Protein AF-A0A388M0C2-F1 (afdb_monomer)

Sequence (207 aa):
MTQNRVRPRLTLLETPGAVRRVDERLKGIVERHQREVDLLKEMRLKEVNARKESELEVERLKEEMARLEMENRANTRSNLKAKLDEAAGPSSRKEKSRGDEVRSNMKGKCKVVASPVAINDKDAFLRAARRELRGLKKEKVVNICKKEGIEYTTLDPTKEVIAQKRTGKAFEGDDDEPGKGDGTSMLVVTDDGEGSSEGDGRDSTAS

Structure (mmCIF, N/CA/C/O backbone):
data_AF-A0A388M0C2-F1
#
_entry.id   AF-A0A388M0C2-F1
#
loop_
_atom_site.group_PDB
_atom_site.id
_atom_site.type_symbol
_atom_site.label_atom_id
_atom_site.label_alt_id
_atom_site.label_comp_id
_atom_site.label_asym_id
_atom_site.label_entity_id
_atom_site.label_seq_id
_atom_site.pdbx_PDB_ins_code
_atom_site.Cartn_x
_atom_site.Cartn_y
_atom_site.Cartn_z
_atom_site.occupancy
_atom_site.B_iso_or_equiv
_atom_site.auth_seq_id
_atom_site.auth_comp_id
_atom_site.auth_asym_id
_atom_site.auth_atom_id
_atom_site.pdbx_PDB_model_num
ATOM 1 N N . MET A 1 1 ? 51.387 -31.770 -76.048 1.00 44.72 1 MET A N 1
ATOM 2 C CA . MET A 1 1 ? 51.611 -30.844 -74.915 1.00 44.72 1 MET A CA 1
ATOM 3 C C . MET A 1 1 ? 50.259 -30.322 -74.450 1.00 44.72 1 MET A C 1
ATOM 5 O O . MET A 1 1 ? 49.596 -29.640 -75.216 1.00 44.72 1 MET A O 1
ATOM 9 N N . THR A 1 2 ? 49.804 -30.702 -73.257 1.00 57.47 2 THR A N 1
ATOM 10 C CA . THR A 1 2 ? 48.495 -30.314 -72.702 1.00 57.47 2 THR A CA 1
ATOM 11 C C . THR A 1 2 ? 48.665 -29.127 -71.753 1.00 57.47 2 THR A C 1
ATOM 13 O O . THR A 1 2 ? 49.352 -29.249 -70.742 1.00 57.47 2 THR A O 1
ATOM 16 N N . GLN A 1 3 ? 48.074 -27.969 -72.071 1.00 58.59 3 GLN A N 1
ATOM 17 C CA . GLN A 1 3 ? 48.081 -26.807 -71.173 1.00 58.59 3 GLN A CA 1
ATOM 18 C C . GLN A 1 3 ? 46.988 -26.937 -70.105 1.00 58.59 3 GLN A C 1
ATOM 20 O O . GLN A 1 3 ? 45.798 -26.879 -70.413 1.00 58.59 3 GLN A O 1
ATOM 25 N N . ASN A 1 4 ? 47.394 -27.042 -68.839 1.00 54.16 4 ASN A N 1
ATOM 26 C CA . ASN A 1 4 ? 46.498 -26.911 -67.693 1.00 54.16 4 ASN A CA 1
ATOM 27 C C . ASN A 1 4 ? 46.259 -25.425 -67.388 1.00 54.16 4 ASN A C 1
ATOM 29 O O . ASN A 1 4 ? 47.151 -24.727 -66.911 1.00 54.16 4 ASN A O 1
ATOM 33 N N . ARG A 1 5 ? 45.039 -24.937 -67.634 1.00 61.31 5 ARG A N 1
ATOM 34 C CA . ARG A 1 5 ? 44.586 -23.617 -67.168 1.00 61.31 5 ARG A CA 1
ATOM 35 C C . ARG A 1 5 ? 44.177 -23.707 -65.698 1.00 61.31 5 ARG A C 1
ATOM 37 O O . ARG A 1 5 ? 43.090 -24.179 -65.376 1.00 61.31 5 ARG A O 1
ATOM 44 N N . VAL A 1 6 ? 45.040 -23.225 -64.808 1.00 65.00 6 VAL A N 1
ATOM 45 C CA . VAL A 1 6 ? 44.724 -23.059 -63.384 1.00 65.00 6 VAL A CA 1
ATOM 46 C C . VAL A 1 6 ? 43.878 -21.793 -63.224 1.00 65.00 6 VAL A C 1
ATOM 48 O O . VAL A 1 6 ? 44.344 -20.691 -63.504 1.00 65.00 6 VAL A O 1
ATOM 51 N N . ARG A 1 7 ? 42.614 -21.939 -62.802 1.00 67.81 7 ARG A N 1
ATOM 52 C CA . ARG A 1 7 ? 41.784 -20.794 -62.398 1.00 67.81 7 ARG A CA 1
ATOM 53 C C . ARG A 1 7 ? 42.299 -20.259 -61.055 1.00 67.81 7 ARG A C 1
ATOM 55 O O . ARG A 1 7 ? 42.385 -21.049 -60.112 1.00 67.81 7 ARG A O 1
ATOM 62 N N . PRO A 1 8 ? 42.600 -18.956 -60.923 1.00 66.06 8 PRO A N 1
ATOM 63 C CA . PRO A 1 8 ? 42.940 -18.385 -59.630 1.00 66.06 8 PRO A CA 1
ATOM 64 C C . PRO A 1 8 ? 41.701 -18.425 -58.728 1.00 66.06 8 PRO A C 1
ATOM 66 O O . PRO A 1 8 ? 40.638 -17.910 -59.080 1.00 66.06 8 PRO A O 1
ATOM 69 N N . ARG A 1 9 ? 41.825 -19.072 -57.566 1.00 61.66 9 ARG A N 1
ATOM 70 C CA . ARG A 1 9 ? 40.832 -18.975 -56.492 1.00 61.66 9 ARG A CA 1
ATOM 71 C C . ARG A 1 9 ? 40.957 -17.579 -55.885 1.00 61.66 9 ARG A C 1
ATOM 73 O O . ARG A 1 9 ? 41.881 -17.327 -55.122 1.00 61.66 9 ARG A O 1
ATOM 80 N N . LEU A 1 10 ? 40.051 -16.676 -56.252 1.00 58.03 10 LEU A N 1
ATOM 81 C CA . LEU A 1 10 ? 39.898 -15.394 -55.572 1.00 58.03 10 LEU A CA 1
ATOM 82 C C . LEU A 1 10 ? 39.299 -15.662 -54.187 1.00 58.03 10 LEU A C 1
ATOM 84 O O . LEU A 1 10 ? 38.108 -15.937 -54.062 1.00 58.03 10 LEU A O 1
ATOM 88 N N . THR A 1 11 ? 40.129 -15.623 -53.149 1.00 62.19 11 THR A N 1
ATOM 89 C CA . THR A 1 11 ? 39.650 -15.454 -51.776 1.00 62.19 11 THR A CA 1
ATOM 90 C C . THR A 1 11 ? 39.060 -14.055 -51.666 1.00 62.19 11 THR A C 1
ATOM 92 O O . THR A 1 11 ? 39.746 -13.069 -51.942 1.00 62.19 11 THR A O 1
ATOM 95 N N . LEU A 1 12 ? 37.778 -13.975 -51.316 1.00 60.31 12 LEU A N 1
ATOM 96 C CA . LEU A 1 12 ? 37.065 -12.723 -51.105 1.00 60.31 12 LEU A CA 1
ATOM 97 C C . LEU A 1 12 ? 37.738 -12.001 -49.926 1.00 60.31 12 LEU A C 1
ATOM 99 O O . LEU A 1 12 ? 37.597 -12.419 -48.782 1.00 60.31 12 LEU A O 1
ATOM 103 N N . LEU A 1 13 ? 38.536 -10.971 -50.212 1.00 60.50 13 LEU A N 1
ATOM 104 C CA . LEU A 1 13 ? 39.026 -10.045 -49.195 1.00 60.50 13 LEU A CA 1
ATOM 105 C C . LEU A 1 13 ? 37.796 -9.375 -48.583 1.00 60.50 13 LEU A C 1
ATOM 107 O O . LEU A 1 13 ? 37.053 -8.690 -49.288 1.00 60.50 13 LEU A O 1
ATOM 111 N N . GLU A 1 14 ? 37.554 -9.622 -47.296 1.00 61.91 14 GLU A N 1
ATOM 112 C CA . GLU A 1 14 ? 36.467 -8.992 -46.555 1.00 61.91 14 GLU A CA 1
ATOM 113 C C . GLU A 1 14 ? 36.579 -7.474 -46.703 1.00 61.91 14 GLU A C 1
ATOM 115 O O . GLU A 1 14 ? 37.524 -6.835 -46.241 1.00 61.91 14 GLU A O 1
ATOM 120 N N . THR A 1 15 ? 35.620 -6.881 -47.411 1.00 61.19 15 THR A N 1
ATOM 121 C CA . THR A 1 15 ? 35.577 -5.434 -47.601 1.00 61.19 15 THR A CA 1
ATOM 122 C C . THR A 1 15 ? 35.395 -4.754 -46.238 1.00 61.19 15 THR A C 1
ATOM 124 O O . THR A 1 15 ? 34.389 -5.032 -45.576 1.00 61.19 15 THR A O 1
ATOM 127 N N . PRO A 1 16 ? 36.274 -3.814 -45.834 1.00 65.81 16 PRO A N 1
ATOM 128 C CA . PRO A 1 16 ? 36.241 -3.168 -44.513 1.00 65.81 16 PRO A CA 1
ATOM 129 C C . PRO A 1 16 ? 34.891 -2.533 -44.139 1.00 65.81 16 PRO A C 1
ATOM 131 O O . PRO A 1 16 ? 34.555 -2.401 -42.964 1.00 65.81 16 PRO A O 1
ATOM 134 N N . GLY A 1 17 ? 34.085 -2.152 -45.136 1.00 66.50 17 GLY A N 1
ATOM 135 C CA . GLY A 1 17 ? 32.752 -1.587 -44.925 1.00 66.50 17 GLY A CA 1
ATOM 136 C C . GLY A 1 17 ? 31.703 -2.582 -44.413 1.00 66.50 17 GLY A C 1
ATOM 137 O O . GLY A 1 17 ? 30.738 -2.156 -43.788 1.00 66.50 17 GLY A O 1
ATOM 138 N N . ALA A 1 18 ? 31.856 -3.889 -44.654 1.00 68.44 18 ALA A N 1
ATOM 139 C CA . ALA A 1 18 ? 30.922 -4.896 -44.145 1.00 68.44 18 ALA A CA 1
ATOM 140 C C . ALA A 1 18 ? 31.136 -5.156 -42.646 1.00 68.44 18 ALA A C 1
ATOM 142 O O . ALA A 1 18 ? 30.167 -5.165 -41.892 1.00 68.44 18 ALA A O 1
ATOM 143 N N . VAL A 1 19 ? 32.399 -5.268 -42.222 1.00 71.12 19 VAL A N 1
ATOM 144 C CA . VAL A 1 19 ? 32.790 -5.466 -40.817 1.00 71.12 19 VAL A CA 1
ATOM 145 C C . VAL A 1 19 ? 32.334 -4.282 -39.958 1.00 71.12 19 VAL A C 1
ATOM 147 O O . VAL A 1 19 ? 31.612 -4.476 -38.985 1.00 71.12 19 VAL A O 1
ATOM 150 N N . ARG A 1 20 ? 32.593 -3.041 -40.402 1.00 73.62 20 ARG A N 1
ATOM 151 C CA . ARG A 1 20 ? 32.163 -1.825 -39.683 1.00 73.62 20 ARG A CA 1
ATOM 152 C C . ARG A 1 20 ? 30.652 -1.739 -39.438 1.00 73.62 20 ARG A C 1
ATOM 154 O O . ARG A 1 20 ? 30.230 -1.352 -38.355 1.00 73.62 20 ARG A O 1
ATOM 161 N N . ARG A 1 21 ? 29.825 -2.123 -40.418 1.00 76.12 21 ARG A N 1
ATOM 162 C CA . ARG A 1 21 ? 28.356 -2.113 -40.264 1.00 76.12 21 ARG A CA 1
ATOM 163 C C . ARG A 1 21 ? 27.859 -3.173 -39.281 1.00 76.12 21 ARG A C 1
ATOM 165 O O . ARG A 1 21 ? 26.874 -2.949 -38.579 1.00 76.12 21 ARG A O 1
ATOM 172 N N . VAL A 1 22 ? 28.508 -4.337 -39.249 1.00 79.94 22 VAL A N 1
ATOM 173 C CA . VAL A 1 22 ? 28.190 -5.394 -38.279 1.00 79.94 22 VAL A CA 1
ATOM 174 C C . VAL A 1 22 ? 28.571 -4.943 -36.868 1.00 79.94 22 VAL A C 1
ATOM 176 O O . VAL A 1 22 ? 27.762 -5.113 -35.956 1.00 79.94 22 VAL A O 1
ATOM 179 N N . ASP A 1 23 ? 29.719 -4.282 -36.710 1.00 85.81 23 ASP A N 1
ATOM 180 C CA . ASP A 1 23 ? 30.173 -3.731 -35.428 1.00 85.81 23 ASP A CA 1
ATOM 181 C C . ASP A 1 23 ? 29.211 -2.669 -34.874 1.00 85.81 23 ASP A C 1
ATOM 183 O O . ASP A 1 23 ? 28.838 -2.713 -33.701 1.00 85.81 23 ASP A O 1
ATOM 187 N N . GLU A 1 24 ? 28.735 -1.745 -35.715 1.00 91.00 24 GLU A N 1
ATOM 188 C CA . GLU A 1 24 ? 27.756 -0.721 -35.318 1.00 91.00 24 GLU A CA 1
ATOM 189 C C . GLU A 1 24 ? 26.417 -1.334 -34.887 1.00 91.00 24 GLU A C 1
ATOM 191 O O . GLU A 1 24 ? 25.834 -0.941 -33.870 1.00 91.00 24 GLU A O 1
ATOM 196 N N . ARG A 1 25 ? 25.935 -2.343 -35.623 1.00 91.81 25 ARG A N 1
ATOM 197 C CA . ARG A 1 25 ? 24.700 -3.056 -35.277 1.00 91.81 25 ARG A CA 1
ATOM 198 C C . ARG A 1 25 ? 24.846 -3.821 -33.963 1.00 91.81 25 ARG A C 1
ATOM 200 O O . ARG A 1 25 ? 23.926 -3.791 -33.144 1.00 91.81 25 ARG A O 1
ATOM 207 N N . LEU A 1 26 ? 25.977 -4.495 -33.760 1.00 93.88 26 LEU A N 1
ATOM 208 C CA . LEU A 1 26 ? 26.260 -5.239 -32.536 1.00 93.88 26 LEU A CA 1
ATOM 209 C C . LEU A 1 26 ? 26.352 -4.295 -31.334 1.00 93.88 26 LEU A C 1
ATOM 211 O O . LEU A 1 26 ? 25.723 -4.555 -30.309 1.00 93.88 26 LEU A O 1
ATOM 215 N N . LYS A 1 27 ? 27.034 -3.156 -31.490 1.00 95.12 27 LYS A N 1
ATOM 216 C CA . LYS A 1 27 ? 27.097 -2.101 -30.474 1.00 95.12 27 LYS A CA 1
ATOM 217 C C . LYS A 1 27 ? 25.699 -1.623 -30.070 1.00 95.12 27 LYS A C 1
ATOM 219 O O . LYS A 1 27 ? 25.387 -1.597 -28.883 1.00 95.12 27 LYS A O 1
ATOM 224 N N . GLY A 1 28 ? 24.823 -1.339 -31.034 1.00 95.31 28 GLY A N 1
ATOM 225 C CA . GLY A 1 28 ? 23.444 -0.929 -30.744 1.00 95.31 28 GLY A CA 1
ATOM 226 C C . GLY A 1 28 ? 22.624 -1.991 -29.997 1.00 95.31 28 GLY A C 1
ATOM 227 O O . GLY A 1 28 ? 21.787 -1.651 -29.161 1.00 95.31 28 GLY A O 1
ATOM 228 N N . ILE A 1 29 ? 22.863 -3.280 -30.262 1.00 96.06 29 ILE A N 1
ATOM 229 C CA . ILE A 1 29 ? 22.217 -4.384 -29.533 1.00 96.06 29 ILE A CA 1
ATOM 230 C C . ILE A 1 29 ? 22.718 -4.439 -28.087 1.00 96.06 29 ILE A C 1
ATOM 232 O O . ILE A 1 29 ? 21.896 -4.480 -27.173 1.00 96.06 29 ILE A O 1
ATOM 236 N N . VAL A 1 30 ? 24.036 -4.386 -27.881 1.00 97.06 30 VAL A N 1
ATOM 237 C CA . VAL A 1 30 ? 24.646 -4.412 -26.543 1.00 97.06 30 VAL A CA 1
ATOM 238 C C . VAL A 1 30 ? 24.157 -3.237 -25.705 1.00 97.06 30 VAL A C 1
ATOM 240 O O . VAL A 1 30 ? 23.751 -3.430 -24.565 1.00 97.06 30 VAL A O 1
ATOM 243 N N . GLU A 1 31 ? 24.109 -2.031 -26.270 1.00 97.25 31 GLU A N 1
ATOM 244 C CA . GLU A 1 31 ? 23.635 -0.856 -25.539 1.00 97.25 31 GLU A CA 1
ATOM 245 C C . GLU A 1 31 ? 22.151 -0.946 -25.156 1.00 97.25 31 GLU A C 1
ATOM 247 O O . GLU A 1 31 ? 21.765 -0.495 -24.078 1.00 97.25 31 GLU A O 1
ATOM 252 N N . ARG A 1 32 ? 21.285 -1.487 -26.024 1.00 97.50 32 ARG A N 1
ATOM 253 C CA . ARG A 1 32 ? 19.869 -1.696 -25.671 1.00 97.50 32 ARG A CA 1
ATOM 254 C C . ARG A 1 32 ? 19.724 -2.732 -24.568 1.00 97.50 32 ARG A C 1
ATOM 256 O O . ARG A 1 32 ? 18.997 -2.484 -23.613 1.00 97.50 32 ARG A O 1
ATOM 263 N N . HIS A 1 33 ? 20.452 -3.838 -24.679 1.00 98.38 33 HIS A N 1
ATOM 264 C CA . HIS A 1 33 ? 20.422 -4.882 -23.667 1.00 98.38 33 HIS A CA 1
ATOM 265 C C . HIS A 1 33 ? 20.956 -4.382 -22.322 1.00 98.38 33 HIS A C 1
ATOM 267 O O . HIS A 1 33 ? 20.363 -4.655 -21.287 1.00 98.38 33 HIS A O 1
ATOM 273 N N . GLN A 1 34 ? 22.020 -3.578 -22.332 1.00 98.31 34 GLN A N 1
ATOM 274 C CA . GLN A 1 34 ? 22.556 -2.967 -21.120 1.00 98.31 34 GLN A CA 1
ATOM 275 C C . GLN A 1 34 ? 21.508 -2.084 -20.428 1.00 98.31 34 GLN A C 1
ATOM 277 O O . GLN A 1 34 ? 21.287 -2.234 -19.231 1.00 98.31 34 GLN A O 1
ATOM 282 N N . ARG A 1 35 ? 20.799 -1.232 -21.185 1.00 98.25 35 ARG A N 1
ATOM 283 C CA . ARG A 1 35 ? 19.711 -0.400 -20.638 1.00 98.25 35 ARG A CA 1
ATOM 284 C C . ARG A 1 35 ? 18.576 -1.237 -20.049 1.00 98.25 35 ARG A C 1
ATOM 286 O O . ARG A 1 35 ? 18.065 -0.902 -18.987 1.00 98.25 35 ARG A O 1
ATOM 293 N N . GLU A 1 36 ? 18.190 -2.319 -20.718 1.00 97.81 36 GLU A N 1
ATOM 294 C CA . GLU A 1 36 ? 17.159 -3.236 -20.221 1.00 97.81 36 GLU A CA 1
ATOM 295 C C . GLU A 1 36 ? 17.598 -3.931 -18.925 1.00 97.81 36 GLU A C 1
ATOM 297 O O . GLU A 1 36 ? 16.847 -3.971 -17.953 1.00 97.81 36 GLU A O 1
ATOM 302 N N . VAL A 1 37 ? 18.838 -4.420 -18.875 1.00 98.44 37 VAL A N 1
ATOM 303 C CA . VAL A 1 37 ? 19.413 -5.043 -17.677 1.00 98.44 37 VAL A CA 1
ATOM 304 C C . VAL A 1 37 ? 19.472 -4.057 -16.513 1.00 98.44 37 VAL A C 1
ATOM 306 O O . VAL A 1 37 ? 19.164 -4.433 -15.381 1.00 98.44 37 VAL A O 1
ATOM 309 N N . ASP A 1 38 ? 19.855 -2.810 -16.765 1.00 98.38 38 ASP A N 1
ATOM 310 C CA . ASP A 1 38 ? 19.936 -1.793 -15.719 1.00 98.38 38 ASP A CA 1
ATOM 311 C C . ASP A 1 38 ? 18.542 -1.414 -15.204 1.00 98.38 38 ASP A C 1
ATOM 313 O O . ASP A 1 38 ? 18.340 -1.388 -13.990 1.00 98.38 38 ASP A O 1
ATOM 317 N N . LEU A 1 39 ? 17.547 -1.291 -16.088 1.00 98.31 39 LEU A N 1
ATOM 318 C CA . LEU A 1 39 ? 16.150 -1.111 -15.685 1.00 98.31 39 LEU A CA 1
ATOM 319 C C . LEU A 1 39 ? 15.651 -2.275 -14.812 1.00 98.31 39 LEU A C 1
ATOM 321 O O . LEU A 1 39 ? 15.034 -2.053 -13.771 1.00 98.31 39 LEU A O 1
ATOM 325 N N . LEU A 1 40 ? 15.946 -3.523 -15.190 1.00 98.44 40 LEU A N 1
ATOM 326 C CA . LEU A 1 40 ? 15.556 -4.698 -14.403 1.00 98.44 40 LEU A CA 1
ATOM 327 C C . LEU A 1 40 ? 16.212 -4.707 -13.015 1.00 98.44 40 LEU A C 1
ATOM 329 O O . LEU A 1 40 ? 15.568 -5.067 -12.026 1.00 98.44 40 LEU A O 1
ATOM 333 N N . LYS A 1 41 ? 17.480 -4.292 -12.916 1.00 98.50 41 LYS A N 1
ATOM 334 C CA . LYS A 1 41 ? 18.171 -4.146 -11.627 1.00 98.50 41 LYS A CA 1
ATOM 335 C C . LYS A 1 41 ? 17.532 -3.060 -10.769 1.00 98.50 41 LYS A C 1
ATOM 337 O O . LYS A 1 41 ? 17.311 -3.301 -9.584 1.00 98.50 41 LYS A O 1
ATOM 342 N N . GLU A 1 42 ? 17.220 -1.903 -11.348 1.00 98.06 42 GLU A N 1
ATOM 343 C CA . GLU A 1 42 ? 16.555 -0.802 -10.646 1.00 98.06 42 GLU A CA 1
ATOM 344 C C . GLU A 1 42 ? 15.178 -1.219 -10.123 1.00 98.06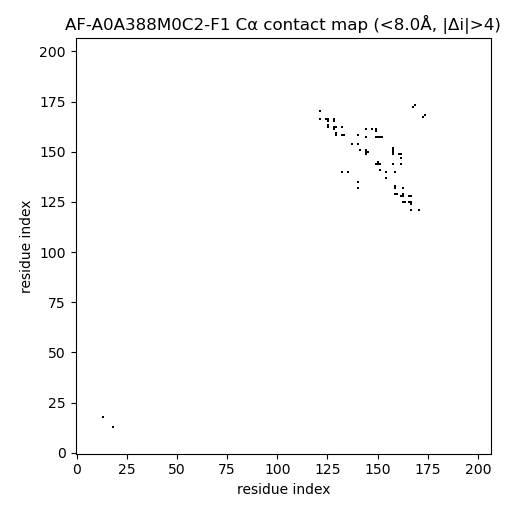 42 GLU A C 1
ATOM 346 O O . GLU A 1 42 ? 14.873 -1.007 -8.948 1.00 98.06 42 GLU A O 1
ATOM 351 N N . MET A 1 43 ? 14.370 -1.881 -10.956 1.00 98.12 43 MET A N 1
ATOM 352 C CA . MET A 1 43 ? 13.059 -2.394 -10.555 1.00 98.12 43 MET A CA 1
ATOM 353 C C . MET A 1 43 ? 13.171 -3.387 -9.398 1.00 98.12 43 MET A C 1
ATOM 355 O O . MET A 1 43 ? 12.461 -3.255 -8.400 1.00 98.12 43 MET A O 1
ATOM 359 N N . ARG A 1 44 ? 14.101 -4.343 -9.491 1.00 98.12 44 ARG A N 1
ATOM 360 C CA . ARG A 1 44 ? 14.326 -5.333 -8.434 1.00 98.12 44 ARG A CA 1
ATOM 361 C C . ARG A 1 44 ? 14.813 -4.687 -7.139 1.00 98.12 44 ARG A C 1
ATOM 363 O O . ARG A 1 44 ? 14.364 -5.068 -6.061 1.00 98.12 44 ARG A O 1
ATOM 370 N N . LEU A 1 45 ? 15.715 -3.710 -7.228 1.00 98.19 45 LEU A N 1
ATOM 371 C CA . LEU A 1 45 ? 16.200 -2.971 -6.064 1.00 98.19 45 LEU A CA 1
ATOM 372 C C . LEU A 1 45 ? 15.058 -2.207 -5.385 1.00 98.19 45 LEU A C 1
ATOM 374 O O . LEU A 1 45 ? 14.920 -2.266 -4.164 1.00 98.19 45 LEU A O 1
ATOM 378 N N . LYS A 1 46 ? 14.207 -1.543 -6.172 1.00 98.06 46 LYS A N 1
ATOM 379 C CA . LYS A 1 46 ? 13.036 -0.820 -5.668 1.00 98.06 46 LYS A CA 1
ATOM 380 C C . LYS A 1 46 ? 12.048 -1.752 -4.967 1.00 98.06 46 LYS A C 1
ATOM 382 O O . LYS A 1 46 ? 11.573 -1.420 -3.887 1.00 98.06 46 LYS A O 1
ATOM 387 N N . GLU A 1 47 ? 11.767 -2.918 -5.545 1.00 97.69 47 GLU A N 1
ATOM 388 C CA . GLU A 1 47 ? 10.883 -3.922 -4.942 1.00 97.69 47 GLU A CA 1
ATOM 389 C C . GLU A 1 47 ? 11.424 -4.424 -3.595 1.00 97.69 47 GLU A C 1
ATOM 391 O O . GLU A 1 47 ? 10.690 -4.468 -2.608 1.00 97.69 47 GLU A O 1
ATOM 396 N N . VAL A 1 48 ? 12.714 -4.769 -3.534 1.00 97.69 48 VAL A N 1
ATOM 397 C CA . VAL A 1 48 ? 13.353 -5.244 -2.297 1.00 97.69 48 VAL A CA 1
ATOM 398 C C . VAL A 1 48 ? 13.350 -4.158 -1.222 1.00 97.69 48 VAL A C 1
ATOM 400 O O . VAL A 1 48 ? 13.042 -4.451 -0.068 1.00 97.69 48 VAL A O 1
ATOM 403 N N . ASN A 1 49 ? 13.638 -2.907 -1.588 1.00 97.75 49 ASN A N 1
ATOM 404 C CA . ASN A 1 49 ? 13.596 -1.791 -0.646 1.00 97.75 49 ASN A CA 1
ATOM 405 C C . ASN A 1 49 ? 12.180 -1.545 -0.120 1.00 97.75 49 ASN A C 1
ATOM 407 O O . ASN A 1 49 ? 12.007 -1.448 1.090 1.00 97.75 49 ASN A O 1
ATOM 411 N N . ALA A 1 50 ? 11.166 -1.544 -0.990 1.00 97.62 50 ALA A N 1
ATOM 412 C CA . ALA A 1 50 ? 9.775 -1.379 -0.573 1.00 97.62 50 ALA A CA 1
ATOM 413 C C . ALA A 1 50 ? 9.330 -2.488 0.398 1.00 97.62 50 ALA A C 1
ATOM 415 O O . ALA A 1 50 ? 8.675 -2.209 1.402 1.00 97.62 50 ALA A O 1
ATOM 416 N N . ARG A 1 51 ? 9.731 -3.744 0.145 1.00 97.38 51 ARG A N 1
ATOM 417 C CA . ARG A 1 51 ? 9.482 -4.850 1.084 1.00 97.38 51 ARG A CA 1
ATOM 418 C C . ARG A 1 51 ? 10.166 -4.612 2.421 1.00 97.38 51 ARG A C 1
ATOM 420 O O . ARG A 1 51 ? 9.498 -4.670 3.448 1.00 97.38 51 ARG A O 1
ATOM 427 N N . LYS A 1 52 ? 11.456 -4.277 2.413 1.00 97.81 52 LYS A N 1
ATOM 428 C CA . LYS A 1 52 ? 12.218 -4.006 3.636 1.00 97.81 52 LYS A CA 1
ATOM 429 C C . LYS A 1 52 ? 11.603 -2.870 4.458 1.00 97.81 52 LYS A C 1
ATOM 431 O O . LYS A 1 52 ? 11.469 -3.006 5.666 1.00 97.81 52 LYS A O 1
ATOM 436 N N . GLU A 1 53 ? 11.216 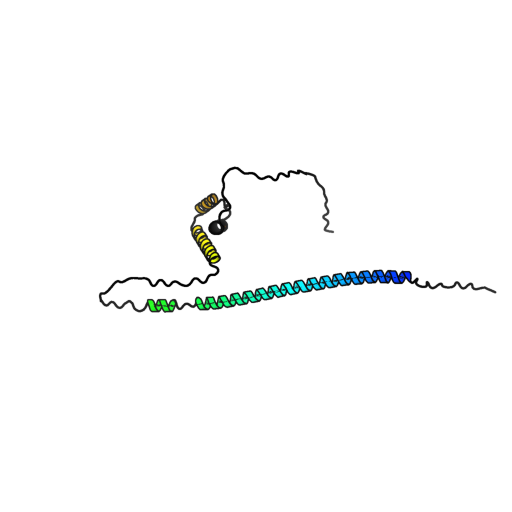-1.770 3.821 1.00 97.06 53 GLU A N 1
ATOM 437 C CA . GLU A 1 53 ? 10.547 -0.645 4.487 1.00 97.06 53 GLU A CA 1
ATOM 438 C C . GLU A 1 53 ? 9.211 -1.076 5.101 1.00 97.06 53 GLU A C 1
ATOM 440 O O . GLU A 1 53 ? 8.932 -0.755 6.255 1.00 97.06 53 GLU A O 1
ATOM 445 N N . SER A 1 54 ? 8.416 -1.866 4.372 1.00 95.56 54 SER A N 1
ATOM 446 C CA . SER A 1 54 ? 7.149 -2.387 4.893 1.00 95.56 54 SER A CA 1
ATOM 447 C C . SER A 1 54 ? 7.341 -3.342 6.076 1.00 95.56 54 SER A C 1
ATOM 449 O O . SER A 1 54 ? 6.594 -3.273 7.049 1.00 95.56 54 SER A O 1
ATOM 451 N N . GLU A 1 55 ? 8.360 -4.203 6.030 1.00 96.75 55 GLU A N 1
ATOM 452 C CA . GLU A 1 55 ? 8.686 -5.131 7.114 1.00 96.75 55 GLU A CA 1
ATOM 453 C C . GLU A 1 55 ? 9.157 -4.383 8.363 1.00 96.75 55 GLU A C 1
ATOM 455 O O . GLU A 1 55 ? 8.705 -4.698 9.464 1.00 96.75 55 GLU A O 1
ATOM 460 N N . LEU A 1 56 ? 9.989 -3.351 8.192 1.00 97.88 56 LEU A N 1
ATOM 461 C CA . LEU A 1 56 ? 10.441 -2.492 9.286 1.00 97.88 56 LEU A CA 1
ATOM 462 C C . LEU A 1 56 ? 9.280 -1.741 9.944 1.00 97.88 56 LEU A C 1
ATOM 464 O O . LEU A 1 56 ? 9.214 -1.685 11.170 1.00 97.88 56 LEU A O 1
ATOM 468 N N . GLU A 1 57 ? 8.339 -1.196 9.169 1.00 96.88 57 GLU A N 1
ATOM 469 C CA . GLU A 1 57 ? 7.174 -0.516 9.749 1.00 96.88 57 GLU A CA 1
ATOM 470 C C . GLU A 1 57 ? 6.258 -1.502 10.487 1.00 96.88 57 GLU A C 1
ATOM 472 O O . GLU A 1 57 ? 5.760 -1.202 11.572 1.00 96.88 57 GLU A O 1
ATOM 477 N N . VAL A 1 58 ? 6.079 -2.715 9.955 1.00 97.44 58 VAL A N 1
ATOM 478 C CA . VAL A 1 58 ? 5.340 -3.779 10.651 1.00 97.44 58 VAL A CA 1
ATOM 479 C C . VAL A 1 58 ? 6.018 -4.151 11.969 1.00 97.44 58 VAL A C 1
ATOM 481 O O . VAL A 1 58 ? 5.329 -4.354 12.970 1.00 97.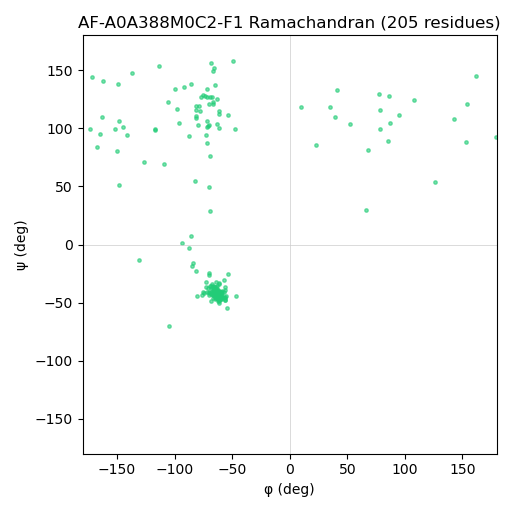44 58 VAL A O 1
ATOM 484 N N . GLU A 1 59 ? 7.345 -4.256 11.995 1.00 97.12 59 GLU A N 1
ATOM 485 C CA . GLU A 1 59 ? 8.103 -4.534 13.216 1.00 97.12 59 GLU A CA 1
ATOM 486 C C . GLU A 1 59 ? 7.965 -3.398 14.239 1.00 97.12 59 GLU A C 1
ATOM 488 O O . GLU A 1 59 ? 7.616 -3.659 15.393 1.00 97.12 59 GLU A O 1
ATOM 493 N N . ARG A 1 60 ? 8.103 -2.141 13.801 1.00 98.06 60 ARG A N 1
ATOM 494 C CA . ARG A 1 60 ? 7.903 -0.944 14.633 1.00 98.06 60 ARG A CA 1
ATOM 495 C C . ARG A 1 60 ? 6.510 -0.916 15.264 1.00 98.06 60 ARG A C 1
ATOM 497 O O . ARG A 1 60 ? 6.372 -0.714 16.469 1.00 98.06 60 ARG A O 1
ATOM 504 N N . LEU A 1 61 ? 5.468 -1.163 14.470 1.00 97.62 61 LEU A N 1
ATOM 505 C CA . LEU A 1 61 ? 4.087 -1.194 14.954 1.00 97.62 61 LEU A CA 1
ATOM 506 C C . LEU A 1 61 ? 3.844 -2.353 15.924 1.00 97.62 61 LEU A C 1
ATOM 508 O O . LEU A 1 61 ? 3.140 -2.183 16.919 1.00 97.62 61 LEU A O 1
ATOM 512 N N . LYS A 1 62 ? 4.434 -3.528 15.676 1.00 97.69 62 LYS A N 1
ATOM 513 C CA . LYS A 1 62 ? 4.367 -4.657 16.617 1.00 97.69 62 LYS A CA 1
ATOM 514 C C . LYS A 1 62 ? 5.013 -4.308 17.954 1.00 97.69 62 LYS A C 1
ATOM 516 O O . LYS A 1 62 ? 4.44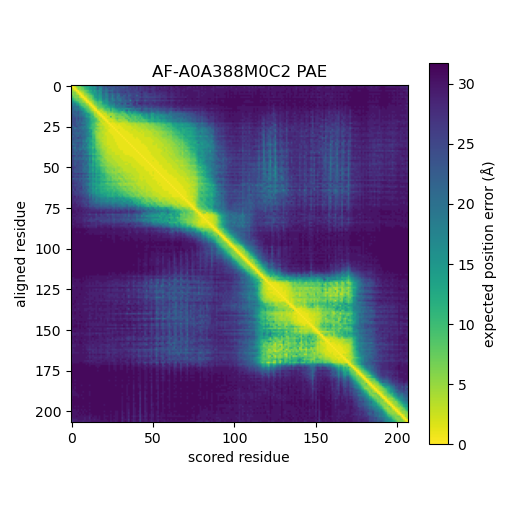9 -4.651 18.992 1.00 97.69 62 LYS A O 1
ATOM 521 N N . GLU A 1 63 ? 6.153 -3.624 17.943 1.00 97.12 63 GLU A N 1
ATOM 522 C CA . GLU A 1 63 ? 6.816 -3.168 19.165 1.00 97.12 63 GLU A CA 1
ATOM 523 C C . GLU A 1 63 ? 5.959 -2.144 19.924 1.00 97.12 63 GLU A C 1
ATOM 525 O O . GLU A 1 63 ? 5.748 -2.288 21.130 1.00 97.12 63 GLU A O 1
ATOM 530 N N . GLU A 1 64 ? 5.388 -1.154 19.230 1.00 96.69 64 GLU A N 1
ATOM 531 C CA . GLU A 1 64 ? 4.483 -0.175 19.844 1.00 96.69 64 GLU A CA 1
ATOM 532 C C . GLU A 1 64 ? 3.240 -0.838 20.449 1.00 96.69 64 GLU A C 1
ATOM 534 O O . GLU A 1 64 ? 2.858 -0.515 21.578 1.00 96.69 64 GLU A O 1
ATOM 539 N N . MET A 1 65 ? 2.644 -1.800 19.740 1.00 95.94 65 MET A N 1
ATOM 540 C CA . MET A 1 65 ? 1.512 -2.587 20.231 1.00 95.94 65 MET A CA 1
ATOM 541 C C . MET A 1 65 ? 1.892 -3.406 21.464 1.00 95.94 65 MET A C 1
ATOM 543 O O . MET A 1 65 ? 1.172 -3.373 22.460 1.00 95.94 65 MET A O 1
ATOM 547 N N . ALA A 1 66 ? 3.041 -4.086 21.449 1.00 95.81 66 ALA A N 1
ATOM 548 C CA . ALA A 1 66 ? 3.528 -4.836 22.603 1.00 95.81 66 ALA A CA 1
ATOM 549 C C . ALA A 1 66 ? 3.777 -3.919 23.813 1.00 95.81 66 ALA A C 1
ATOM 551 O O . ALA A 1 66 ? 3.401 -4.258 24.938 1.00 95.81 66 ALA A O 1
ATOM 552 N N . ARG A 1 67 ? 4.354 -2.731 23.594 1.00 95.44 67 ARG A N 1
ATOM 553 C CA . ARG A 1 67 ? 4.571 -1.725 24.641 1.00 95.44 67 ARG A CA 1
ATOM 554 C C . ARG A 1 67 ? 3.251 -1.255 25.252 1.00 95.44 67 ARG A C 1
ATOM 556 O O . ARG A 1 67 ? 3.116 -1.257 26.476 1.00 95.44 67 ARG A O 1
ATOM 563 N N . LEU A 1 68 ? 2.276 -0.894 24.417 1.00 93.38 68 LEU A N 1
ATOM 564 C CA . LEU A 1 68 ? 0.949 -0.465 24.866 1.00 93.38 68 LEU A CA 1
ATOM 565 C C . LEU A 1 68 ? 0.195 -1.589 25.578 1.00 93.38 68 LEU A C 1
ATOM 567 O O . LEU A 1 68 ? -0.457 -1.344 26.590 1.00 93.38 68 LEU A O 1
ATOM 571 N N . GLU A 1 69 ? 0.296 -2.830 25.103 1.00 92.19 69 GLU A N 1
ATOM 572 C CA . GLU A 1 69 ? -0.286 -3.981 25.790 1.00 92.19 69 GLU A CA 1
ATOM 573 C C . GLU A 1 69 ? 0.320 -4.185 27.180 1.00 92.19 69 GLU A C 1
ATOM 575 O O . GLU A 1 69 ? -0.419 -4.456 28.129 1.00 92.19 69 GLU A O 1
ATOM 580 N N . MET A 1 70 ? 1.641 -4.048 27.330 1.00 88.69 70 MET A N 1
ATOM 581 C CA . MET A 1 70 ? 2.299 -4.142 28.636 1.00 88.69 70 MET A CA 1
ATOM 582 C C . MET A 1 70 ? 1.853 -3.023 29.579 1.00 88.69 70 MET A C 1
ATOM 584 O O . MET A 1 70 ? 1.512 -3.303 30.730 1.00 88.69 70 MET A O 1
ATOM 588 N N . GLU A 1 71 ? 1.795 -1.781 29.096 1.00 89.00 71 GLU A N 1
ATOM 589 C CA . GLU A 1 71 ? 1.307 -0.638 29.873 1.00 89.00 71 GLU A CA 1
ATOM 590 C C . GLU A 1 71 ? -0.159 -0.828 30.282 1.00 89.00 71 GLU A C 1
ATOM 592 O O . GLU A 1 71 ? -0.522 -0.667 31.448 1.00 89.00 71 GLU A O 1
ATOM 597 N N . ASN A 1 72 ? -1.007 -1.269 29.355 1.00 84.00 72 ASN A N 1
ATOM 598 C CA . ASN A 1 72 ? -2.411 -1.531 29.634 1.00 84.00 72 ASN A CA 1
ATOM 599 C C . ASN A 1 72 ? -2.580 -2.695 30.622 1.00 84.00 72 ASN A C 1
ATOM 601 O O . ASN A 1 72 ? -3.393 -2.608 31.538 1.00 84.00 72 ASN A O 1
ATOM 605 N N . ARG A 1 73 ? -1.785 -3.769 30.521 1.00 81.56 73 ARG A N 1
ATOM 606 C CA . ARG A 1 73 ? -1.770 -4.863 31.513 1.00 81.56 73 ARG A CA 1
ATOM 607 C C . ARG A 1 73 ? -1.312 -4.385 32.892 1.00 81.56 73 ARG A C 1
ATOM 609 O O . ARG A 1 73 ? -1.845 -4.855 33.894 1.00 81.56 73 ARG A O 1
ATOM 616 N N . ALA A 1 74 ? -0.365 -3.452 32.966 1.00 77.81 74 ALA A N 1
ATOM 617 C CA . ALA A 1 74 ? 0.047 -2.849 34.231 1.00 77.81 74 ALA A CA 1
ATOM 618 C C . ALA A 1 74 ? -1.074 -1.985 34.837 1.00 77.81 74 ALA A C 1
ATOM 620 O O . ALA A 1 74 ? -1.374 -2.116 36.021 1.00 77.81 74 ALA A O 1
ATOM 621 N N . ASN A 1 75 ? -1.764 -1.192 34.014 1.00 72.62 75 ASN A N 1
ATOM 622 C CA . ASN A 1 75 ? -2.864 -0.326 34.447 1.00 72.62 75 ASN A CA 1
ATOM 623 C C . ASN A 1 75 ? -4.151 -1.108 34.789 1.00 72.62 75 ASN A C 1
ATOM 625 O O . ASN A 1 75 ? -4.909 -0.715 35.676 1.00 72.62 75 ASN A O 1
ATOM 629 N N . THR A 1 76 ? -4.405 -2.232 34.112 1.00 65.31 76 THR A N 1
ATOM 630 C CA . THR A 1 76 ? -5.589 -3.090 34.327 1.00 65.31 76 THR A CA 1
ATOM 631 C C . THR A 1 76 ? -5.418 -4.091 35.465 1.00 65.31 76 THR A C 1
ATOM 633 O O . THR A 1 76 ? -6.423 -4.566 35.999 1.00 65.31 76 THR A O 1
ATOM 636 N N . ARG A 1 77 ? -4.187 -4.345 35.935 1.00 68.38 77 ARG A N 1
ATOM 637 C CA . ARG A 1 77 ? -3.908 -4.983 37.237 1.00 68.38 77 ARG A CA 1
ATOM 638 C C . ARG A 1 77 ? -4.251 -4.034 38.394 1.00 68.38 77 ARG A C 1
ATOM 640 O O . ARG A 1 77 ? -3.457 -3.814 39.301 1.00 68.38 77 ARG A O 1
ATOM 647 N N . SER A 1 78 ? -5.448 -3.455 38.369 1.00 65.50 78 SER A N 1
ATOM 648 C CA . SER A 1 78 ? -5.930 -2.630 39.462 1.00 65.50 78 SER A CA 1
ATOM 649 C C . SER A 1 78 ? -6.251 -3.526 40.655 1.00 65.50 78 SER A C 1
ATOM 651 O O . SER A 1 78 ? -6.924 -4.554 40.550 1.00 65.50 78 SER A O 1
ATOM 653 N N . ASN A 1 79 ? -5.787 -3.106 41.821 1.00 72.19 79 ASN A N 1
ATOM 654 C CA . ASN A 1 79 ? -5.993 -3.708 43.136 1.00 72.19 79 ASN A CA 1
ATOM 655 C C . ASN A 1 79 ? -7.463 -3.562 43.593 1.00 72.19 79 ASN A C 1
ATOM 657 O O . ASN A 1 79 ? -7.749 -3.486 44.783 1.00 72.19 79 ASN A O 1
ATOM 661 N N . LEU A 1 80 ? -8.414 -3.507 42.654 1.00 77.44 80 LEU A N 1
ATOM 662 C CA . LEU A 1 80 ? -9.837 -3.306 42.895 1.00 77.44 80 LEU A CA 1
ATOM 663 C C . LEU A 1 80 ? -10.395 -4.360 43.848 1.00 77.44 80 LEU A C 1
ATOM 665 O O . LEU A 1 80 ? -11.153 -4.008 44.737 1.00 77.44 80 LEU A O 1
ATOM 669 N N . LYS A 1 81 ? -9.964 -5.624 43.731 1.00 75.19 81 LYS A N 1
ATOM 670 C CA . LYS A 1 81 ? -10.366 -6.678 44.673 1.00 75.19 81 LYS A CA 1
ATOM 671 C C . LYS A 1 81 ? -9.895 -6.385 46.102 1.00 75.19 81 LYS A C 1
ATOM 673 O O . LYS A 1 81 ? -10.703 -6.448 47.015 1.00 75.19 81 LYS A O 1
ATOM 678 N N . ALA A 1 82 ? -8.632 -5.996 46.283 1.00 79.44 82 ALA A N 1
ATOM 679 C CA . ALA A 1 82 ? -8.107 -5.620 47.597 1.00 79.44 82 ALA A CA 1
ATOM 680 C C . ALA A 1 82 ? -8.814 -4.373 48.157 1.00 79.44 82 ALA A C 1
ATOM 682 O O . ALA A 1 82 ? -9.166 -4.346 49.327 1.00 79.44 82 ALA A O 1
ATOM 683 N N . LYS A 1 83 ? -9.106 -3.377 47.308 1.00 79.88 83 LYS A N 1
ATOM 684 C CA . LYS A 1 83 ? -9.863 -2.177 47.699 1.00 79.88 83 LYS A CA 1
ATOM 685 C C . LYS A 1 83 ? -11.325 -2.475 48.047 1.00 79.88 83 LYS A C 1
ATOM 687 O O . LYS A 1 83 ? -11.876 -1.809 48.915 1.00 79.88 83 LYS A O 1
ATOM 692 N N . LEU A 1 84 ? -11.957 -3.440 47.377 1.00 81.56 84 LEU A N 1
ATOM 693 C CA . LEU A 1 84 ? -13.316 -3.882 47.696 1.00 81.56 84 LEU A CA 1
ATOM 694 C C . LEU A 1 84 ? -13.353 -4.684 49.000 1.00 81.56 84 LEU A C 1
ATOM 696 O O . LEU A 1 84 ? -14.247 -4.439 49.799 1.00 81.56 84 LEU A O 1
ATOM 700 N N . ASP A 1 85 ? -12.380 -5.565 49.247 1.00 77.31 85 ASP A N 1
ATOM 701 C CA . ASP A 1 85 ? -12.268 -6.293 50.521 1.00 77.31 85 ASP A CA 1
ATOM 702 C C . ASP A 1 85 ? -11.946 -5.351 51.694 1.00 77.31 85 ASP A C 1
ATOM 704 O O . ASP A 1 85 ? -12.486 -5.517 52.784 1.00 77.31 85 ASP A O 1
ATOM 708 N N . GLU A 1 86 ? -11.124 -4.319 51.479 1.00 79.69 86 GLU A N 1
ATOM 709 C CA . GLU A 1 86 ? -10.819 -3.307 52.498 1.00 79.69 86 GLU A CA 1
ATOM 710 C C . GLU A 1 86 ? -12.027 -2.400 52.794 1.00 79.69 86 GLU A C 1
ATOM 712 O O . GLU A 1 86 ? -12.334 -2.133 53.955 1.00 79.69 86 GLU A O 1
ATOM 717 N N . ALA A 1 87 ? -12.778 -1.991 51.764 1.00 74.56 87 ALA A N 1
ATOM 718 C CA . ALA A 1 87 ? -14.026 -1.241 51.931 1.00 74.56 87 ALA A CA 1
ATOM 719 C C . ALA A 1 87 ? -15.169 -2.094 52.516 1.00 74.56 87 ALA A C 1
ATOM 721 O O . ALA A 1 87 ? -16.067 -1.557 53.163 1.00 74.56 87 ALA A O 1
ATOM 722 N N . ALA A 1 88 ? -15.129 -3.414 52.310 1.00 69.19 88 ALA A N 1
ATOM 723 C CA . ALA A 1 88 ? -16.024 -4.390 52.930 1.00 69.19 88 ALA A CA 1
ATOM 724 C C . ALA A 1 88 ? -15.539 -4.863 54.315 1.00 69.19 88 ALA A C 1
ATOM 726 O O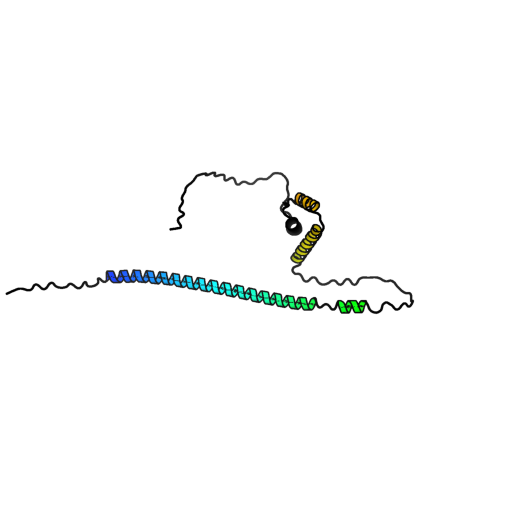 . ALA A 1 88 ? -16.147 -5.766 54.898 1.00 69.19 88 ALA A O 1
ATOM 727 N N . GLY A 1 89 ? -14.482 -4.243 54.864 1.00 59.66 89 GLY A N 1
ATOM 728 C CA . GLY A 1 89 ? -14.048 -4.426 56.249 1.00 59.66 89 GLY A CA 1
ATOM 729 C C . GLY A 1 89 ? -15.208 -4.275 57.251 1.00 59.66 89 GLY A C 1
ATOM 730 O O . GLY A 1 89 ? -16.240 -3.683 56.934 1.00 59.66 89 GLY A O 1
ATOM 731 N N . PRO A 1 90 ? -15.079 -4.839 58.466 1.00 52.38 90 PRO A N 1
ATOM 732 C CA . PRO A 1 90 ? -16.164 -5.459 59.230 1.00 52.38 90 PRO A CA 1
ATOM 733 C C . PRO A 1 90 ? -17.209 -4.460 59.759 1.00 52.38 90 PRO A C 1
ATOM 735 O O . PRO A 1 90 ? -17.286 -4.181 60.954 1.00 52.38 90 PRO A O 1
ATOM 738 N N . SER A 1 91 ? -18.092 -3.978 58.885 1.00 53.81 91 SER A N 1
ATOM 739 C CA . SER A 1 91 ? -19.297 -3.217 59.233 1.00 53.81 91 SER A CA 1
ATOM 740 C C . SER A 1 91 ? -20.437 -4.159 59.637 1.00 53.81 91 SER A C 1
ATOM 742 O O . SER A 1 91 ? -21.537 -4.165 59.090 1.00 53.81 91 SER A O 1
ATOM 744 N N . SER A 1 92 ? -20.155 -5.023 60.608 1.00 51.03 92 SER A N 1
ATOM 745 C CA . SER A 1 92 ? -21.177 -5.798 61.307 1.00 51.03 92 SER A CA 1
ATOM 746 C C . SER A 1 92 ? -20.752 -6.062 62.749 1.00 51.03 92 SER A C 1
ATOM 748 O O . SER A 1 92 ? -20.795 -7.188 63.239 1.00 51.03 92 SER A O 1
ATOM 750 N N . ARG A 1 93 ? -20.358 -5.006 63.466 1.00 44.97 93 ARG A N 1
ATOM 751 C CA . ARG A 1 93 ? -20.577 -4.953 64.912 1.00 44.97 93 ARG A CA 1
ATOM 752 C C . ARG A 1 93 ? -21.497 -3.788 65.224 1.00 44.97 93 ARG A C 1
ATOM 754 O O . ARG A 1 93 ? -21.112 -2.631 65.280 1.00 44.97 93 ARG A O 1
ATOM 761 N N . LYS A 1 94 ? -22.757 -4.173 65.386 1.00 49.34 94 LYS A N 1
ATOM 762 C CA . LYS A 1 94 ? -23.821 -3.450 66.064 1.00 49.34 94 LYS A CA 1
ATOM 763 C C . LYS A 1 94 ? -23.310 -2.955 67.418 1.00 49.34 94 LYS A C 1
ATOM 765 O O . LYS A 1 94 ? -23.348 -3.714 68.376 1.00 49.34 94 LYS A O 1
ATOM 770 N N . GLU A 1 95 ? -22.910 -1.695 67.515 1.00 40.62 95 GLU A N 1
ATOM 771 C CA . GLU A 1 95 ? -23.024 -0.970 68.774 1.00 40.62 95 GLU A CA 1
ATOM 772 C C . GLU A 1 95 ? -23.256 0.520 68.537 1.00 40.62 95 GLU A C 1
ATOM 774 O O . GLU A 1 95 ? -22.746 1.137 67.609 1.00 40.62 95 GLU A O 1
ATOM 779 N N . LYS A 1 96 ? -24.167 1.040 69.351 1.00 47.56 96 LYS A N 1
ATOM 780 C CA . LYS A 1 96 ? -24.795 2.348 69.269 1.00 47.56 96 LYS A CA 1
ATOM 781 C C . LYS A 1 96 ? -23.774 3.453 69.543 1.00 47.56 96 LYS A C 1
ATOM 783 O O . LYS A 1 96 ? -23.267 3.518 70.656 1.00 47.56 96 LYS A O 1
ATOM 788 N N . SER A 1 97 ? -23.649 4.426 68.651 1.00 36.75 97 SER A N 1
ATOM 789 C CA . SER A 1 97 ? -23.450 5.818 69.064 1.00 36.75 97 SER A CA 1
ATOM 790 C C . SER A 1 97 ? -23.773 6.784 67.929 1.00 36.75 97 SER A C 1
ATOM 792 O O . SER A 1 97 ? -23.566 6.530 66.749 1.00 36.75 97 SER A O 1
ATOM 794 N N . ARG A 1 98 ? -24.409 7.869 68.354 1.00 43.12 98 ARG A N 1
ATOM 795 C CA . ARG A 1 98 ? -24.897 9.008 67.587 1.00 43.12 98 ARG A CA 1
ATOM 796 C C . ARG A 1 98 ? -23.730 9.787 66.977 1.00 43.12 98 ARG A C 1
ATOM 798 O O . ARG A 1 98 ? -22.707 9.914 67.640 1.00 43.12 98 ARG A O 1
ATOM 805 N N . GLY A 1 99 ? -23.967 10.442 65.843 1.00 38.41 99 GLY A N 1
ATOM 806 C CA . GLY A 1 99 ? -23.243 11.668 65.511 1.00 38.41 99 GLY A CA 1
ATOM 807 C C . GLY A 1 99 ? -22.876 11.844 64.044 1.00 38.41 99 GLY A C 1
ATOM 808 O O . GLY A 1 99 ? -21.925 11.241 63.575 1.00 38.41 99 GLY A O 1
ATOM 809 N N . ASP A 1 100 ? -23.588 12.784 63.429 1.00 32.41 100 ASP A N 1
ATOM 810 C CA . ASP A 1 100 ? -23.097 13.762 62.454 1.00 32.41 100 ASP A CA 1
ATOM 811 C C . ASP A 1 100 ? -23.054 13.393 60.957 1.00 32.41 100 ASP A C 1
ATOM 813 O O . ASP A 1 100 ? -22.187 12.687 60.446 1.00 32.41 100 ASP A O 1
ATOM 817 N N . GLU A 1 101 ? -24.028 13.960 60.242 1.00 48.88 101 GLU A N 1
ATOM 818 C CA . GLU A 1 101 ? -24.036 14.142 58.797 1.00 48.88 101 GLU A CA 1
ATOM 819 C C . GLU A 1 101 ? -23.215 15.387 58.430 1.00 48.88 101 GLU A C 1
ATOM 821 O O . GLU A 1 101 ? -23.676 16.476 58.732 1.00 48.88 101 GLU A O 1
ATOM 826 N N . VAL A 1 102 ? -22.127 15.287 57.648 1.00 38.66 102 VAL A N 1
ATOM 827 C CA . VAL A 1 102 ? -21.759 16.339 56.666 1.00 38.66 102 VAL A CA 1
ATOM 828 C C . VAL A 1 102 ? -20.969 15.753 55.476 1.00 38.66 102 VAL A C 1
ATOM 830 O O . VAL A 1 102 ? -19.766 15.530 55.519 1.00 38.66 102 VAL A O 1
ATOM 833 N N . ARG A 1 103 ? -21.698 15.535 54.377 1.00 42.84 103 ARG A N 1
ATOM 834 C CA . ARG A 1 103 ? -21.443 15.987 52.989 1.00 42.84 103 ARG A CA 1
ATOM 835 C C . ARG A 1 103 ? -20.002 16.101 52.423 1.00 42.84 103 ARG A C 1
ATOM 837 O O . ARG A 1 103 ? -19.296 17.076 52.635 1.00 42.84 103 ARG A O 1
ATOM 844 N N . SER A 1 104 ? -19.802 15.289 51.377 1.00 44.28 104 SER A N 1
ATOM 845 C CA . SER A 1 104 ? -19.574 15.695 49.968 1.00 44.28 104 SER A CA 1
ATOM 846 C C . SER A 1 104 ? -18.171 16.046 49.424 1.00 44.28 104 SER A C 1
ATOM 848 O O . SER A 1 104 ? -17.518 16.995 49.833 1.00 44.28 104 SER A O 1
ATOM 850 N N . ASN A 1 105 ? -17.872 15.357 48.311 1.00 43.47 105 ASN A N 1
ATOM 851 C CA . ASN A 1 105 ? -17.263 15.846 47.067 1.00 43.47 105 ASN A CA 1
ATOM 852 C C . ASN A 1 105 ? -15.795 16.312 47.066 1.00 43.47 105 ASN A C 1
ATOM 854 O O . ASN A 1 105 ? -15.508 17.497 46.912 1.00 43.47 105 ASN A O 1
ATOM 858 N N . MET A 1 106 ? -14.860 15.358 46.973 1.00 38.94 106 MET A N 1
ATOM 859 C CA . MET A 1 106 ? -13.562 15.610 46.331 1.00 38.94 106 MET A CA 1
ATOM 860 C C . MET A 1 106 ? -13.650 15.345 44.822 1.00 38.94 106 MET A C 1
ATOM 862 O O . MET A 1 106 ? -13.481 14.235 44.322 1.00 38.94 106 MET A O 1
ATOM 866 N N . LYS A 1 107 ? -13.937 16.423 44.088 1.00 48.12 107 LYS A N 1
ATOM 867 C CA . LYS A 1 107 ? -13.875 16.528 42.628 1.00 48.12 107 LYS A CA 1
ATOM 868 C C . LYS A 1 107 ? -12.408 16.533 42.181 1.00 48.12 107 LYS A C 1
ATOM 870 O O . LYS A 1 107 ? -11.798 17.589 42.034 1.00 48.12 107 LYS A O 1
ATOM 875 N N . GLY A 1 108 ? -11.837 15.349 41.969 1.00 41.38 108 GLY A N 1
ATOM 876 C CA . GLY A 1 108 ? -10.524 15.183 41.346 1.00 41.38 108 GLY A CA 1
ATOM 877 C C . GLY A 1 108 ? -10.593 15.483 39.848 1.00 41.38 108 GLY A C 1
ATOM 878 O O . GLY A 1 108 ? -10.934 14.613 39.053 1.00 41.38 108 GLY A O 1
ATOM 879 N N . LYS A 1 109 ? -10.285 16.726 39.456 1.00 48.12 109 LYS A N 1
ATOM 880 C CA . LYS A 1 109 ? -9.987 17.093 38.064 1.00 48.12 109 LYS A CA 1
ATOM 881 C C . LYS A 1 109 ? -8.747 16.314 37.617 1.00 48.12 109 LYS A C 1
ATOM 883 O O . LYS A 1 109 ? -7.629 16.700 37.946 1.00 48.12 109 LYS A O 1
ATOM 888 N N . CYS A 1 110 ? -8.942 15.228 36.873 1.00 36.62 110 CYS A N 1
ATOM 889 C CA . CYS A 1 110 ? -7.852 14.610 36.136 1.00 36.62 110 CYS A CA 1
ATOM 890 C C . CYS A 1 110 ? -7.578 15.450 34.882 1.00 36.62 110 CYS A C 1
ATOM 892 O O . CYS A 1 110 ? -8.485 15.820 34.137 1.00 36.62 110 CYS A O 1
ATOM 894 N N . LYS A 1 111 ? -6.310 15.819 34.734 1.00 44.81 111 LYS A N 1
ATOM 895 C CA . LYS A 1 111 ? -5.729 16.639 33.675 1.00 44.81 111 LYS A CA 1
ATOM 896 C C . LYS A 1 111 ? -5.937 15.914 32.339 1.00 44.81 111 LYS A C 1
ATOM 898 O O . LYS A 1 111 ? -5.362 14.851 32.131 1.00 44.81 111 LYS A O 1
ATOM 903 N N . VAL A 1 112 ? -6.767 16.470 31.457 1.00 40.91 112 VAL A N 1
ATOM 904 C CA . VAL A 1 112 ? -6.923 15.977 30.083 1.00 40.91 112 VAL A CA 1
ATOM 905 C C . VAL A 1 112 ? -5.644 16.326 29.329 1.00 40.91 112 VAL A C 1
ATOM 907 O O . VAL A 1 112 ? -5.405 17.477 28.971 1.00 40.91 112 VAL A O 1
ATOM 910 N N . VAL A 1 113 ? -4.791 15.319 29.166 1.00 44.47 113 VAL A N 1
ATOM 911 C CA . VAL A 1 113 ? -3.710 15.311 28.185 1.00 44.47 113 VAL A CA 1
ATOM 912 C C . VAL A 1 113 ? -4.382 15.201 26.816 1.00 44.47 113 VAL A C 1
ATOM 914 O O . VAL A 1 113 ? -5.171 14.291 26.575 1.00 44.47 113 VAL A O 1
ATOM 917 N N . ALA A 1 114 ? -4.147 16.183 25.953 1.00 52.59 114 ALA A N 1
ATOM 918 C CA . ALA A 1 114 ? -4.751 16.263 24.633 1.00 52.59 114 ALA A CA 1
ATOM 919 C C . ALA A 1 114 ? -4.160 15.197 23.689 1.00 52.59 114 ALA A C 1
ATOM 921 O O . ALA A 1 114 ? -3.012 15.337 23.279 1.00 52.59 114 ALA A O 1
ATOM 922 N N . SER A 1 115 ? -4.941 14.146 23.388 1.00 48.97 115 SER A N 1
ATOM 923 C CA . SER A 1 115 ? -4.901 13.236 22.210 1.00 48.97 115 SER A CA 1
ATOM 924 C C . SER A 1 115 ? -5.692 11.948 22.549 1.00 48.97 115 SER A C 1
ATOM 926 O O . SER A 1 115 ? -5.602 11.536 23.705 1.00 48.97 115 SER A O 1
ATOM 928 N N . PRO A 1 116 ? -6.442 11.228 21.678 1.00 45.97 116 PRO A N 1
ATOM 929 C CA . PRO A 1 116 ? -7.148 11.508 20.426 1.00 45.97 116 PRO A CA 1
ATOM 930 C C . PRO A 1 116 ? -8.677 11.464 20.690 1.00 45.97 116 PRO A C 1
ATOM 932 O O . PRO A 1 116 ? -9.385 10.530 20.308 1.00 45.97 116 PRO A O 1
ATOM 935 N N . VAL A 1 117 ? -9.191 12.445 21.434 1.00 52.50 117 VAL A N 1
ATOM 936 C CA . VAL A 1 117 ? -10.541 12.422 22.039 1.00 52.50 117 VAL A CA 1
ATOM 937 C C . VAL A 1 117 ? -11.661 12.197 21.010 1.00 52.50 117 VAL A C 1
ATOM 939 O O . VAL A 1 117 ? -12.564 11.404 21.254 1.00 52.50 117 VAL A O 1
ATOM 942 N N . ALA A 1 118 ? -11.534 12.760 19.805 1.00 56.03 118 ALA A N 1
ATOM 943 C CA . ALA A 1 118 ? -12.552 12.643 18.761 1.00 56.03 118 ALA A CA 1
ATOM 944 C C . ALA A 1 118 ? -12.819 11.198 18.289 1.00 56.03 118 ALA A C 1
ATOM 946 O O . ALA A 1 118 ? -13.954 10.881 17.945 1.00 56.03 118 ALA A O 1
ATOM 947 N N . ILE A 1 119 ? -11.816 10.308 18.274 1.00 56.97 119 ILE A N 1
ATOM 948 C CA . ILE A 1 119 ? -12.019 8.906 17.856 1.00 56.97 119 ILE A CA 1
ATOM 949 C C . ILE A 1 119 ? -12.741 8.128 18.959 1.00 56.97 119 ILE A C 1
ATOM 951 O O . ILE A 1 119 ? -13.661 7.363 18.676 1.00 56.97 119 ILE A O 1
ATOM 955 N N . ASN A 1 120 ? -12.363 8.360 20.218 1.00 68.88 120 ASN A N 1
ATOM 956 C CA . ASN A 1 120 ?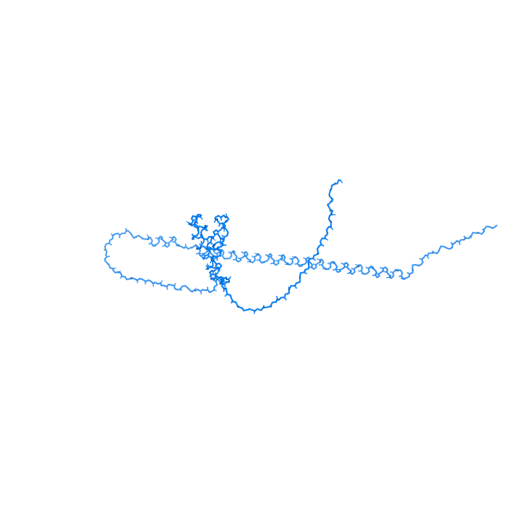 -13.021 7.736 21.363 1.00 68.88 120 ASN A CA 1
ATOM 957 C C . ASN A 1 120 ? -14.467 8.223 21.519 1.00 68.88 120 ASN A C 1
ATOM 959 O O . ASN A 1 120 ? -15.337 7.422 21.852 1.00 68.88 120 ASN A O 1
ATOM 963 N N . ASP A 1 121 ? -14.740 9.493 21.220 1.00 75.00 121 ASP A N 1
ATOM 964 C CA . ASP A 1 121 ? -16.094 10.048 21.237 1.00 75.00 121 ASP A CA 1
ATOM 965 C C . ASP A 1 121 ? -16.948 9.497 20.081 1.00 75.00 121 ASP A C 1
ATOM 967 O O . ASP A 1 121 ? -18.096 9.102 20.304 1.00 75.00 121 ASP A O 1
ATOM 971 N N . LYS A 1 122 ? -16.377 9.372 18.869 1.00 76.50 122 LYS A N 1
ATOM 972 C CA . LYS A 1 122 ? -17.020 8.703 17.721 1.00 76.50 122 LYS A CA 1
ATOM 973 C C . LYS A 1 122 ? -17.354 7.240 18.031 1.00 76.50 122 LYS A C 1
ATOM 975 O O . LYS A 1 122 ? -18.478 6.803 17.788 1.00 76.50 122 LYS A O 1
ATOM 980 N N . ASP A 1 123 ? -16.419 6.482 18.610 1.00 75.19 123 ASP A N 1
ATOM 981 C CA . ASP A 1 123 ? -16.644 5.078 18.989 1.00 75.19 123 ASP A CA 1
ATOM 982 C C . ASP A 1 123 ? -17.646 4.948 20.150 1.00 75.19 123 ASP A C 1
ATOM 984 O O . ASP A 1 123 ? -18.507 4.063 20.150 1.00 75.19 123 ASP A O 1
ATOM 988 N N . ALA A 1 124 ? -17.616 5.862 21.124 1.00 82.19 124 ALA A N 1
ATOM 989 C CA . ALA A 1 124 ? -18.612 5.910 22.191 1.00 82.19 124 ALA A CA 1
ATOM 990 C C . ALA A 1 124 ? -20.027 6.145 21.634 1.00 82.19 124 ALA A C 1
ATOM 992 O O . ALA A 1 124 ? -20.977 5.483 22.067 1.00 82.19 124 ALA A O 1
ATOM 993 N N . PHE A 1 125 ? -20.161 7.022 20.637 1.00 79.50 125 PHE A N 1
ATOM 994 C CA . PHE A 1 125 ? -21.429 7.301 19.972 1.00 79.50 125 PHE A CA 1
ATOM 995 C C . PHE A 1 125 ? -21.910 6.122 19.113 1.00 79.50 125 PHE A C 1
ATOM 997 O O . PHE A 1 125 ? -23.067 5.713 19.238 1.00 79.50 125 PHE A O 1
ATOM 1004 N N . LEU A 1 126 ? -21.021 5.483 18.342 1.00 81.06 126 LEU A N 1
ATOM 1005 C CA . LEU A 1 126 ? -21.330 4.246 17.607 1.00 81.06 126 LEU A CA 1
ATOM 1006 C C . LEU A 1 126 ? -21.842 3.151 18.544 1.00 81.06 126 LEU A C 1
ATOM 1008 O O . LEU A 1 126 ? -22.849 2.495 18.271 1.00 81.06 126 LEU A O 1
ATOM 1012 N N . ARG A 1 127 ? -21.184 2.960 19.691 1.00 81.94 127 ARG A N 1
ATOM 1013 C CA . ARG A 1 127 ? -21.610 1.982 20.701 1.00 81.94 127 ARG A CA 1
ATOM 1014 C C . ARG A 1 127 ? -22.959 2.340 21.317 1.00 81.94 127 ARG A C 1
ATOM 1016 O O . ARG A 1 127 ? -23.752 1.432 21.572 1.00 81.94 127 ARG A O 1
ATOM 1023 N N . ALA A 1 128 ? -23.236 3.621 21.556 1.00 80.69 128 ALA A N 1
ATOM 1024 C CA . ALA A 1 128 ? -24.532 4.078 22.051 1.00 80.69 128 ALA A CA 1
ATOM 1025 C C . ALA A 1 128 ? -25.648 3.813 21.025 1.00 80.69 128 ALA A C 1
ATOM 1027 O O . ALA A 1 128 ? -26.654 3.192 21.373 1.00 80.69 128 ALA A O 1
ATOM 1028 N N . ALA A 1 129 ? -25.424 4.158 19.755 1.00 82.00 129 ALA A N 1
ATOM 1029 C CA . ALA A 1 129 ? -26.365 3.903 18.667 1.00 82.00 129 ALA A CA 1
ATOM 1030 C C . ALA A 1 129 ? -26.615 2.395 18.467 1.00 82.00 129 ALA A C 1
ATOM 1032 O O . ALA A 1 129 ? -27.762 1.955 18.382 1.00 82.00 129 ALA A O 1
ATOM 1033 N N . ARG A 1 130 ? -25.568 1.557 18.509 1.00 83.62 130 ARG A N 1
ATOM 1034 C CA . ARG A 1 130 ? -25.712 0.088 18.471 1.00 83.62 130 ARG A CA 1
ATOM 1035 C C . ARG A 1 130 ? -26.540 -0.445 19.643 1.00 83.62 130 ARG A C 1
ATOM 1037 O O . ARG A 1 130 ? -27.365 -1.340 19.457 1.00 83.62 130 ARG A O 1
ATOM 1044 N N . ARG A 1 131 ? -26.348 0.087 20.856 1.00 84.25 131 ARG A N 1
ATOM 1045 C CA . ARG A 1 131 ? -27.124 -0.311 22.047 1.00 84.25 131 ARG A CA 1
ATOM 1046 C C . ARG A 1 131 ? -28.600 0.043 21.910 1.00 84.25 131 ARG A C 1
ATOM 1048 O O . ARG A 1 131 ? -29.441 -0.791 22.241 1.00 84.25 131 ARG A O 1
ATOM 1055 N N . GLU A 1 132 ? -28.902 1.228 21.390 1.00 82.25 132 GLU A N 1
ATOM 1056 C CA . GLU A 1 132 ? -30.271 1.680 21.134 1.00 82.25 132 GLU A CA 1
ATOM 1057 C C . GLU A 1 132 ? -30.995 0.743 20.154 1.00 82.25 132 GLU A C 1
ATOM 1059 O O . GLU A 1 132 ? -32.134 0.345 20.388 1.00 82.25 132 GLU A O 1
ATOM 1064 N N . LEU A 1 133 ? -30.302 0.302 19.101 1.00 81.75 133 LEU A N 1
ATOM 1065 C CA . LEU A 1 133 ? -30.867 -0.552 18.053 1.00 81.75 133 LEU A CA 1
ATOM 1066 C C . LEU A 1 133 ? -30.925 -2.044 18.420 1.00 81.75 133 LEU A C 1
ATOM 1068 O O . LEU A 1 133 ? -31.741 -2.791 17.867 1.00 81.75 133 LEU A O 1
ATOM 1072 N N . ARG A 1 134 ? -30.096 -2.504 19.368 1.00 79.38 134 ARG A N 1
ATOM 1073 C CA . ARG A 1 134 ? -30.055 -3.909 19.815 1.00 79.38 134 ARG A CA 1
ATOM 1074 C C . ARG A 1 134 ? -31.361 -4.351 20.482 1.00 79.38 134 ARG A C 1
ATOM 1076 O O . ARG A 1 134 ? -31.740 -5.509 20.343 1.00 79.38 134 ARG A O 1
ATOM 1083 N N . GLY A 1 135 ? -32.054 -3.441 21.170 1.00 79.12 135 GLY A N 1
ATOM 1084 C CA . GLY A 1 135 ? -33.306 -3.724 21.884 1.00 79.12 135 GLY A CA 1
ATOM 1085 C C . GLY A 1 135 ? -34.587 -3.593 21.049 1.00 79.12 135 GLY A C 1
ATOM 1086 O O . GLY A 1 135 ? -35.679 -3.837 21.565 1.00 79.12 135 GLY A O 1
ATOM 1087 N N . LEU A 1 136 ? -34.496 -3.185 19.779 1.00 82.62 136 LEU A N 1
ATOM 1088 C CA . LEU A 1 136 ? -35.670 -2.889 18.956 1.00 82.62 136 LEU A CA 1
ATOM 1089 C C . LEU A 1 136 ? -36.142 -4.107 18.152 1.00 82.62 136 LEU A C 1
ATOM 1091 O O . LEU A 1 136 ? -35.359 -4.814 17.516 1.00 82.62 136 LEU A O 1
ATOM 1095 N N . LYS A 1 137 ? -37.466 -4.316 18.146 1.00 84.38 137 LYS A N 1
ATOM 1096 C CA . LYS A 1 137 ? -38.141 -5.299 17.285 1.00 84.38 137 LYS A CA 1
ATOM 1097 C C . LYS A 1 137 ? -38.067 -4.866 15.814 1.00 84.38 137 LYS A C 1
ATOM 1099 O O . LYS A 1 137 ? -37.989 -3.672 15.524 1.00 84.38 137 LYS A O 1
ATOM 1104 N N . LYS A 1 138 ? -38.177 -5.833 14.895 1.00 81.81 138 LYS A N 1
ATOM 1105 C CA . LYS A 1 138 ? -38.113 -5.638 13.432 1.00 81.81 138 LYS A CA 1
ATOM 1106 C C . LYS A 1 138 ? -38.961 -4.468 12.925 1.00 81.81 138 LYS A C 1
ATOM 1108 O O . LYS A 1 138 ? -38.463 -3.652 12.163 1.00 81.81 138 LYS A O 1
ATOM 1113 N N . GLU A 1 139 ? -40.193 -4.330 13.402 1.00 82.25 139 GLU A N 1
ATOM 1114 C CA . GLU A 1 139 ? -41.107 -3.244 13.010 1.00 82.25 139 GLU A CA 1
ATOM 1115 C C . GLU A 1 139 ? -40.549 -1.847 13.313 1.00 82.25 139 GLU A C 1
ATOM 1117 O O . GLU A 1 139 ? -40.632 -0.939 12.489 1.00 82.25 139 GLU A O 1
ATOM 1122 N N . LYS A 1 140 ? -39.921 -1.674 14.482 1.00 83.69 140 LYS A N 1
ATOM 1123 C CA . LYS A 1 140 ? -39.315 -0.397 14.876 1.00 83.69 140 LYS A CA 1
ATOM 1124 C C . LYS A 1 140 ? -38.063 -0.103 14.056 1.00 83.69 140 LYS A C 1
ATOM 1126 O O . LYS A 1 140 ? -37.864 1.043 13.671 1.00 83.69 140 LYS A O 1
ATOM 1131 N N . VAL A 1 141 ? -37.266 -1.129 13.748 1.00 81.56 141 VAL A N 1
ATOM 1132 C CA . VAL A 1 141 ? -36.097 -0.998 12.865 1.00 81.56 141 VAL A CA 1
ATOM 1133 C C . VAL A 1 141 ? -36.542 -0.564 11.470 1.00 81.56 141 VAL A C 1
ATOM 1135 O O . VAL A 1 141 ? -36.039 0.434 10.977 1.00 81.56 141 VAL A O 1
ATOM 1138 N N . VAL A 1 142 ? -37.555 -1.211 10.883 1.00 80.38 142 VAL A N 1
ATOM 1139 C CA . VAL A 1 142 ? -38.120 -0.831 9.573 1.00 80.38 142 VAL A CA 1
ATOM 1140 C C . VAL A 1 142 ? -38.646 0.610 9.575 1.00 80.38 142 VAL A C 1
ATOM 1142 O O . VAL A 1 142 ? -38.429 1.345 8.615 1.00 80.38 142 VAL A O 1
ATOM 1145 N N . ASN A 1 143 ? -39.290 1.056 10.656 1.00 84.50 143 ASN A N 1
ATOM 1146 C CA . ASN A 1 143 ? -39.747 2.444 10.775 1.00 84.50 143 ASN A CA 1
ATOM 1147 C C . ASN A 1 143 ? -38.586 3.447 10.844 1.00 84.50 143 ASN A C 1
ATOM 1149 O O . ASN A 1 143 ? -38.698 4.534 10.285 1.00 84.50 143 ASN A O 1
ATOM 1153 N N . ILE A 1 144 ? -37.480 3.097 11.506 1.00 85.50 144 ILE A N 1
ATOM 1154 C CA . ILE A 1 144 ? -36.262 3.920 11.525 1.00 85.50 144 ILE A CA 1
ATOM 1155 C C . ILE A 1 144 ? -35.618 3.946 10.136 1.00 85.50 144 ILE A C 1
ATOM 1157 O O . ILE A 1 144 ? -35.277 5.019 9.658 1.00 85.50 144 ILE A O 1
ATOM 1161 N N . CYS A 1 145 ? -35.555 2.805 9.447 1.00 84.19 145 CYS A N 1
ATOM 1162 C CA . CYS A 1 145 ? -35.038 2.705 8.079 1.00 84.19 145 CYS A CA 1
ATOM 1163 C C . CYS A 1 145 ? -35.787 3.637 7.124 1.00 84.19 145 CYS A C 1
ATOM 1165 O O . CYS A 1 145 ? -35.168 4.396 6.392 1.00 84.19 145 CYS A O 1
ATOM 1167 N N . LYS A 1 146 ? -37.125 3.651 7.194 1.00 84.56 146 LYS A N 1
ATOM 1168 C CA . LYS A 1 146 ? -37.965 4.553 6.389 1.00 84.56 146 LYS A CA 1
ATOM 1169 C C . LYS A 1 146 ? -37.724 6.031 6.699 1.00 84.56 146 LYS A C 1
ATOM 1171 O O . LYS A 1 146 ? -37.744 6.844 5.787 1.00 84.56 146 LYS A O 1
ATOM 1176 N N . LYS A 1 147 ? -37.509 6.384 7.972 1.00 84.56 147 LYS A N 1
ATOM 1177 C CA . LYS A 1 147 ? -37.238 7.770 8.396 1.00 84.56 147 LYS A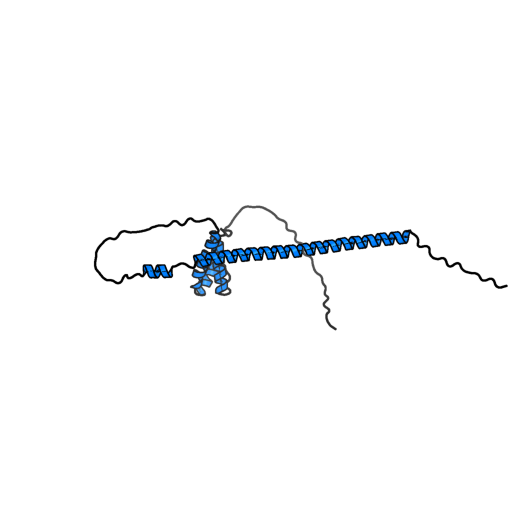 CA 1
ATOM 1178 C C . LYS A 1 147 ? -35.845 8.243 7.997 1.00 84.56 147 LYS A C 1
ATOM 1180 O O . LYS A 1 147 ? -35.670 9.407 7.670 1.00 84.56 147 LYS A O 1
ATOM 1185 N N . GLU A 1 148 ? -34.869 7.348 8.056 1.00 80.50 148 GLU A N 1
ATOM 1186 C CA . GLU A 1 148 ? -33.474 7.641 7.739 1.00 80.50 148 GLU A CA 1
ATOM 1187 C C . GLU A 1 148 ? -33.130 7.332 6.271 1.00 80.50 148 GLU A C 1
ATOM 1189 O O . GLU A 1 148 ? -31.987 7.527 5.871 1.00 80.50 148 GLU A O 1
ATOM 1194 N N . GLY A 1 149 ? -34.089 6.875 5.455 1.00 74.00 149 GLY A N 1
ATOM 1195 C CA . GLY A 1 149 ? -33.899 6.577 4.030 1.00 74.00 149 GLY A CA 1
ATOM 1196 C C . GLY A 1 149 ? -32.954 5.403 3.748 1.00 74.00 149 GLY A C 1
ATOM 1197 O O . GLY A 1 149 ? -32.258 5.416 2.740 1.00 74.00 149 GLY A O 1
ATOM 1198 N N . ILE A 1 150 ? -32.877 4.418 4.646 1.00 77.69 150 ILE A N 1
ATOM 1199 C CA . ILE A 1 150 ? -32.010 3.237 4.510 1.00 77.69 150 ILE A CA 1
ATOM 1200 C C . ILE A 1 150 ? -32.846 2.054 4.012 1.00 77.69 150 ILE A C 1
ATOM 1202 O O . ILE A 1 150 ? -33.929 1.787 4.537 1.00 77.69 150 ILE A O 1
ATOM 1206 N N . GLU A 1 151 ? -32.341 1.319 3.021 1.00 77.06 151 GLU A N 1
ATOM 1207 C CA . GLU A 1 151 ? -32.987 0.098 2.541 1.00 77.06 151 GLU A CA 1
ATOM 1208 C C . GLU A 1 151 ? -32.894 -1.019 3.593 1.00 77.06 151 GLU A C 1
ATOM 1210 O O . GLU A 1 151 ? -31.826 -1.345 4.122 1.00 77.06 151 GLU A O 1
ATOM 1215 N N . TYR A 1 152 ? -34.042 -1.607 3.930 1.00 76.12 152 TYR A N 1
ATOM 1216 C CA . TYR A 1 152 ? -34.107 -2.711 4.879 1.00 76.12 152 TYR A CA 1
ATOM 1217 C C . TYR A 1 152 ? -33.750 -4.019 4.167 1.00 76.12 152 TYR A C 1
ATOM 1219 O O . TYR A 1 152 ? -34.550 -4.538 3.392 1.00 76.12 152 TYR A O 1
ATOM 1227 N N . THR A 1 153 ? -32.577 -4.576 4.465 1.00 76.75 153 THR A N 1
ATOM 1228 C CA . THR A 1 153 ? -32.126 -5.857 3.902 1.00 76.75 153 THR A CA 1
ATOM 1229 C C . THR A 1 153 ? -32.233 -6.960 4.953 1.00 76.75 153 THR A C 1
ATOM 1231 O O . THR A 1 153 ? -33.122 -7.811 4.914 1.00 76.75 153 THR A O 1
ATOM 1234 N N . THR A 1 154 ? -31.375 -6.916 5.966 1.00 70.44 154 THR A N 1
ATOM 1235 C CA . THR A 1 154 ? -31.336 -7.858 7.089 1.00 70.44 154 THR A CA 1
ATOM 1236 C C . THR A 1 154 ? -31.134 -7.087 8.390 1.00 70.44 154 THR A C 1
ATOM 1238 O O . THR A 1 154 ? -30.504 -6.033 8.408 1.00 70.44 154 THR A O 1
ATOM 1241 N N . LEU A 1 155 ? -31.704 -7.580 9.497 1.00 68.38 155 LEU A N 1
ATOM 1242 C CA . LEU A 1 155 ? -31.808 -6.800 10.738 1.00 68.38 155 LEU A CA 1
ATOM 1243 C C . LEU A 1 155 ? -30.465 -6.278 11.247 1.00 68.38 155 LEU A C 1
ATOM 1245 O O . LEU A 1 155 ? -30.399 -5.128 11.662 1.00 68.38 155 LEU A O 1
ATOM 1249 N N . ASP A 1 156 ? -29.422 -7.100 11.239 1.00 69.69 156 ASP A N 1
ATOM 1250 C CA . ASP A 1 156 ? -28.153 -6.736 11.868 1.00 69.69 156 ASP A CA 1
ATOM 1251 C C . ASP A 1 156 ? -27.292 -5.810 10.987 1.00 69.69 156 ASP A C 1
ATOM 1253 O O . ASP A 1 156 ? -26.860 -4.774 11.496 1.00 69.69 156 ASP A O 1
ATOM 1257 N N . PRO A 1 157 ? -27.139 -6.053 9.669 1.00 77.56 157 PRO A N 1
ATOM 1258 C CA . PRO A 1 157 ? -26.501 -5.101 8.755 1.00 77.56 157 PRO A CA 1
ATOM 1259 C C . PRO A 1 157 ? -27.219 -3.754 8.691 1.00 77.56 157 PRO A C 1
ATOM 1261 O O . PRO A 1 157 ? -26.579 -2.709 8.731 1.00 77.56 157 PRO A O 1
ATOM 1264 N N . THR A 1 158 ? -28.553 -3.745 8.674 1.00 73.00 158 THR A N 1
ATOM 1265 C CA . THR A 1 158 ? -29.310 -2.491 8.632 1.00 73.00 158 THR A CA 1
ATOM 1266 C C . THR A 1 158 ? -29.173 -1.687 9.932 1.00 73.00 158 THR A C 1
ATOM 1268 O O . THR A 1 158 ? -29.077 -0.463 9.888 1.00 73.00 158 THR A O 1
ATOM 1271 N N . LYS A 1 159 ? -29.095 -2.341 11.100 1.00 79.44 159 LYS A N 1
ATOM 1272 C CA . LYS A 1 159 ? -28.804 -1.653 12.372 1.00 79.44 159 LYS A CA 1
ATOM 1273 C C . LYS A 1 159 ? -27.402 -1.043 12.390 1.00 79.44 159 LYS A C 1
ATOM 1275 O O . LYS A 1 159 ? -27.222 0.039 12.942 1.00 79.44 159 LYS A O 1
ATOM 1280 N N . GLU A 1 160 ? -26.426 -1.716 11.791 1.00 81.81 160 GLU A N 1
ATOM 1281 C CA . GLU A 1 160 ? -25.064 -1.195 11.689 1.00 81.81 160 GLU A CA 1
ATOM 1282 C C . GLU A 1 160 ? -25.001 0.041 10.778 1.00 81.81 160 GLU A C 1
ATOM 1284 O O . GLU A 1 160 ? -24.429 1.055 11.173 1.00 81.81 160 GLU A O 1
ATOM 1289 N N . VAL A 1 161 ? -25.678 0.013 9.624 1.00 80.69 161 VAL A N 1
ATOM 1290 C CA . VAL A 1 161 ? -25.768 1.168 8.710 1.00 80.69 161 VAL A CA 1
ATOM 1291 C C . VAL A 1 161 ? -26.446 2.369 9.383 1.00 80.69 161 VAL A C 1
ATOM 1293 O O . VAL A 1 161 ? -25.971 3.493 9.247 1.00 80.69 161 VAL A O 1
ATOM 1296 N N . ILE A 1 162 ? -27.502 2.150 10.176 1.00 80.50 162 ILE A N 1
ATOM 1297 C CA . ILE A 1 162 ? -28.145 3.209 10.977 1.00 80.50 162 ILE A CA 1
ATOM 1298 C C . ILE A 1 162 ? -27.162 3.790 12.006 1.00 80.50 162 ILE A C 1
ATOM 1300 O O . ILE A 1 162 ? -27.053 5.007 12.147 1.00 80.50 162 ILE A O 1
ATOM 1304 N N . ALA A 1 163 ? -26.429 2.943 12.735 1.00 82.44 163 ALA A N 1
ATOM 1305 C CA . ALA A 1 163 ? -25.472 3.407 13.740 1.00 82.44 163 ALA A CA 1
ATOM 1306 C C . ALA A 1 163 ? -24.345 4.243 13.114 1.00 82.44 163 ALA A C 1
ATOM 1308 O O . ALA A 1 163 ? -23.974 5.289 13.654 1.00 82.44 163 ALA A O 1
ATOM 1309 N N . GLN A 1 164 ? -23.848 3.820 11.953 1.00 82.19 164 GLN A N 1
ATOM 1310 C CA . GLN A 1 164 ? -22.851 4.561 11.188 1.00 82.19 164 GLN A CA 1
ATOM 1311 C C . GLN A 1 164 ? -23.415 5.879 10.660 1.00 82.19 164 GLN A C 1
ATOM 1313 O O . GLN A 1 164 ? -22.799 6.913 10.890 1.00 82.19 164 GLN A O 1
ATOM 1318 N N . LYS A 1 165 ? -24.620 5.885 10.072 1.00 82.00 165 LYS A N 1
ATOM 1319 C CA . LYS A 1 165 ? -25.273 7.109 9.576 1.00 82.00 165 LYS A CA 1
ATOM 1320 C C . LYS A 1 165 ? -25.509 8.134 10.686 1.00 82.00 165 LYS A C 1
ATOM 1322 O O . LYS A 1 165 ? -25.244 9.318 10.501 1.00 82.00 165 LYS A O 1
ATOM 1327 N N . ARG A 1 166 ? -25.955 7.690 11.866 1.00 82.38 166 ARG A N 1
ATOM 1328 C CA . ARG A 1 166 ? -26.131 8.563 13.040 1.00 82.38 166 ARG A CA 1
ATOM 1329 C C . ARG A 1 166 ? -24.809 9.140 13.536 1.00 82.38 166 ARG A C 1
ATOM 1331 O O . ARG A 1 166 ? -24.784 10.280 13.982 1.00 82.38 166 ARG A O 1
ATOM 1338 N N . THR A 1 167 ? -23.730 8.365 13.468 1.00 79.12 167 THR A N 1
ATOM 1339 C CA . THR A 1 167 ? -22.396 8.821 13.883 1.00 79.12 167 THR A CA 1
ATOM 1340 C C . THR A 1 167 ? -21.796 9.779 12.862 1.00 79.12 167 THR A C 1
ATOM 1342 O O . THR A 1 167 ? -21.262 10.807 13.261 1.00 79.12 167 THR A O 1
ATOM 1345 N N . GLY A 1 168 ? -21.938 9.490 11.566 1.00 74.38 168 GLY A N 1
ATOM 1346 C CA . GLY A 1 168 ? -21.587 10.407 10.481 1.00 74.38 168 GLY A CA 1
ATOM 1347 C C . GLY A 1 168 ? -22.299 11.739 10.674 1.00 74.38 168 GLY A C 1
ATOM 1348 O O . GLY A 1 168 ? -21.644 12.739 10.903 1.00 74.38 168 GLY A O 1
ATOM 1349 N N . LYS A 1 169 ? -23.632 11.739 10.804 1.00 77.38 169 LYS A N 1
ATOM 1350 C CA . LYS A 1 169 ? -24.410 12.968 11.041 1.00 77.38 169 LYS A CA 1
ATOM 1351 C C . LYS A 1 169 ? -23.999 13.758 12.297 1.00 77.38 169 LYS A C 1
ATOM 1353 O O . LYS A 1 169 ? -24.169 14.969 12.342 1.00 77.38 169 LYS A O 1
ATOM 1358 N N . ALA A 1 170 ? -23.509 13.092 13.342 1.00 71.88 170 ALA A N 1
ATOM 1359 C CA . ALA A 1 170 ? -23.107 13.752 14.586 1.00 71.88 170 ALA A CA 1
ATOM 1360 C C . ALA A 1 170 ? -21.672 14.315 14.561 1.00 71.88 170 ALA A C 1
ATOM 1362 O O . ALA A 1 170 ? -21.347 15.148 15.406 1.00 71.88 170 ALA A O 1
ATOM 1363 N N . PHE A 1 171 ? -20.811 13.861 13.641 1.00 69.12 171 PHE A N 1
ATOM 1364 C CA . PHE A 1 171 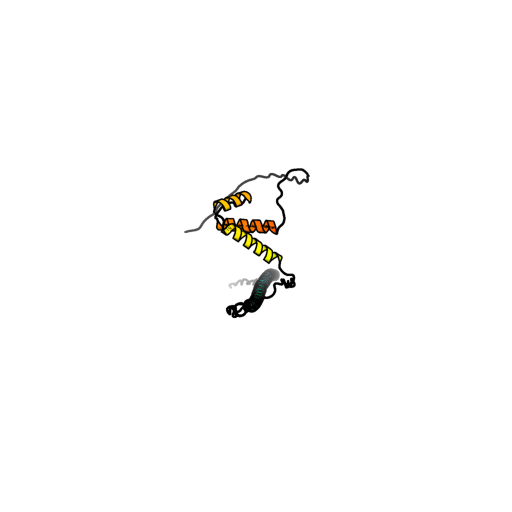? -19.385 14.220 13.623 1.00 69.12 171 PHE A CA 1
ATOM 1365 C C . PHE A 1 171 ? -18.838 14.690 12.261 1.00 69.12 171 PHE A C 1
ATOM 1367 O O . PHE A 1 171 ? -17.728 15.219 12.214 1.00 69.12 171 PHE A O 1
ATOM 1374 N N . GLU A 1 172 ? -19.579 14.496 11.178 1.00 64.75 172 GLU A N 1
ATOM 1375 C CA . GLU A 1 172 ? -19.388 15.055 9.837 1.00 64.75 172 GLU A CA 1
ATOM 1376 C C . GLU A 1 172 ? -20.627 15.922 9.581 1.00 64.75 172 GLU A C 1
ATOM 1378 O O . GLU A 1 172 ? -21.723 15.412 9.361 1.00 64.75 172 GLU A O 1
ATOM 1383 N N . GLY A 1 173 ? -20.487 17.232 9.780 1.00 53.12 173 GLY A N 1
ATOM 1384 C CA . GLY A 1 173 ? -21.604 18.173 9.709 1.00 53.12 173 GLY A CA 1
ATOM 1385 C C . GLY A 1 173 ? -22.221 18.269 8.311 1.00 53.12 173 GLY A C 1
ATOM 1386 O O . GLY A 1 173 ? -21.496 18.311 7.327 1.00 53.12 173 GLY A O 1
ATOM 1387 N N . ASP A 1 174 ? -23.555 18.305 8.294 1.00 52.62 174 ASP A N 1
ATOM 1388 C CA . ASP A 1 174 ? -24.484 18.904 7.323 1.00 52.62 174 ASP A CA 1
ATOM 1389 C C . ASP A 1 174 ? -24.001 19.157 5.877 1.00 52.62 174 ASP A C 1
ATOM 1391 O O . ASP A 1 174 ? -23.704 20.290 5.512 1.00 52.62 174 ASP A O 1
ATOM 1395 N N . ASP A 1 175 ? -24.110 18.140 5.019 1.00 49.19 175 ASP A N 1
ATOM 1396 C CA . ASP A 1 175 ? -24.324 18.312 3.574 1.00 49.19 175 ASP A CA 1
ATOM 1397 C C . ASP A 1 175 ? -25.549 17.482 3.158 1.00 49.19 175 ASP A C 1
ATOM 1399 O O . ASP A 1 175 ? -25.412 16.426 2.557 1.00 49.19 175 ASP A O 1
ATOM 1403 N N . ASP A 1 176 ? -26.750 17.910 3.560 1.00 52.59 176 ASP A N 1
ATOM 1404 C CA . ASP A 1 176 ? -28.025 17.519 2.932 1.00 52.59 176 ASP A CA 1
ATOM 1405 C C . ASP A 1 176 ? -29.149 18.442 3.457 1.00 52.59 176 ASP A C 1
ATOM 1407 O O . ASP A 1 176 ? -29.873 18.108 4.400 1.00 52.59 176 ASP A O 1
ATOM 1411 N N . GLU A 1 177 ? -29.306 19.623 2.853 1.00 47.41 177 GLU A N 1
ATOM 1412 C CA . GLU A 1 177 ? -30.495 20.479 3.019 1.00 47.41 177 GLU A CA 1
ATOM 1413 C C . GLU A 1 177 ? -31.359 20.394 1.742 1.00 47.41 177 GLU A C 1
ATOM 1415 O O . GLU A 1 177 ? -30.867 20.677 0.645 1.00 47.41 177 GLU A O 1
ATOM 1420 N N . PRO A 1 178 ? -32.642 19.988 1.828 1.00 54.72 178 PRO A N 1
ATOM 1421 C CA . PRO A 1 178 ? -33.558 19.974 0.697 1.00 54.72 178 PRO A CA 1
ATOM 1422 C C . PRO A 1 178 ? -34.413 21.255 0.672 1.00 54.72 178 PRO A C 1
ATOM 1424 O O . PRO A 1 178 ? -35.403 21.353 1.396 1.00 54.72 178 PRO A O 1
ATOM 1427 N N . GLY A 1 179 ? -34.126 22.211 -0.225 1.00 39.97 179 GLY A N 1
ATOM 1428 C CA . GLY A 1 179 ? -34.998 23.388 -0.356 1.00 39.97 179 GLY A CA 1
ATOM 1429 C C . GLY A 1 179 ? -34.617 24.474 -1.374 1.00 39.97 179 GLY A C 1
ATOM 1430 O O . GLY A 1 179 ? -33.992 25.457 -1.022 1.00 39.97 179 GLY A O 1
ATOM 1431 N N . LYS A 1 180 ? -35.148 24.356 -2.600 1.00 45.25 180 LYS A N 1
ATOM 1432 C CA . LYS A 1 180 ? -35.836 25.429 -3.363 1.00 45.25 180 LYS A CA 1
ATOM 1433 C C . LYS A 1 180 ? -35.124 26.799 -3.572 1.00 45.25 180 LYS A C 1
ATOM 1435 O O . LYS A 1 180 ? -35.299 27.710 -2.777 1.00 45.25 180 LYS A O 1
ATOM 1440 N N . GLY A 1 181 ? -34.603 27.007 -4.790 1.00 40.41 181 GLY A N 1
ATOM 1441 C CA . GLY A 1 181 ? -34.753 28.269 -5.543 1.00 40.41 181 GLY A CA 1
ATOM 1442 C C . GLY A 1 181 ? -33.535 29.198 -5.701 1.00 40.41 181 GLY A C 1
ATOM 1443 O O . GLY A 1 181 ? -33.032 29.721 -4.720 1.00 40.41 181 GLY A O 1
ATOM 1444 N N . ASP A 1 182 ? -33.243 29.494 -6.977 1.00 40.81 182 ASP A N 1
ATOM 1445 C CA . ASP A 1 182 ? -32.543 30.670 -7.540 1.00 40.81 182 ASP A CA 1
ATOM 1446 C C . ASP A 1 182 ? -31.002 30.753 -7.439 1.00 40.81 182 ASP A C 1
ATOM 1448 O O . ASP A 1 182 ? -30.420 30.638 -6.366 1.00 40.81 182 ASP A O 1
ATOM 1452 N N . GLY A 1 183 ? -30.354 31.030 -8.584 1.00 37.72 183 GLY A N 1
ATOM 1453 C CA . GLY A 1 183 ? -29.014 31.628 -8.598 1.00 37.72 183 GLY A CA 1
ATOM 1454 C C . GLY A 1 183 ? -27.888 30.939 -9.381 1.00 37.72 183 GLY A C 1
ATOM 1455 O O . GLY A 1 183 ? -26.824 30.723 -8.828 1.00 37.72 183 GLY A O 1
ATOM 1456 N N . THR A 1 184 ? -28.086 30.656 -10.671 1.00 37.28 184 THR A N 1
ATOM 1457 C CA . THR A 1 184 ? -27.116 30.920 -11.765 1.00 37.28 184 THR A CA 1
ATOM 1458 C C . THR A 1 184 ? -25.600 30.679 -11.537 1.00 37.28 184 THR A C 1
ATOM 1460 O O . THR A 1 184 ? -24.915 31.548 -11.013 1.00 37.28 184 THR A O 1
ATOM 1463 N N . SER A 1 185 ? -25.020 29.647 -12.172 1.00 34.72 185 SER A N 1
ATOM 1464 C CA . SER A 1 185 ? -23.985 29.867 -13.210 1.00 34.72 185 SER A CA 1
ATOM 1465 C C . SER A 1 185 ? -23.751 28.634 -14.099 1.00 34.72 185 SER A C 1
ATOM 1467 O O . SER A 1 185 ? -23.189 27.632 -13.670 1.00 34.72 185 SER A O 1
ATOM 1469 N N . MET A 1 186 ? -24.192 28.759 -15.353 1.00 45.94 186 MET A N 1
ATOM 1470 C CA . MET A 1 186 ? -23.558 28.281 -16.588 1.00 45.94 186 MET A CA 1
ATOM 1471 C C . MET A 1 186 ? -22.344 27.338 -16.466 1.00 45.94 186 MET A C 1
ATOM 1473 O O . MET A 1 186 ? -21.244 27.776 -16.143 1.00 45.94 186 MET A O 1
ATOM 1477 N N . LEU A 1 187 ? -22.501 26.124 -16.998 1.00 39.38 187 LEU A N 1
ATOM 1478 C CA . LEU A 1 187 ? -21.740 25.737 -18.189 1.00 39.38 187 LEU A CA 1
ATOM 1479 C C . LEU A 1 187 ? -22.577 24.766 -19.035 1.00 39.38 187 LEU A C 1
ATOM 1481 O O . LEU A 1 187 ? -22.784 23.611 -18.677 1.00 39.38 187 LEU A O 1
ATOM 1485 N N . VAL A 1 188 ? -23.089 25.277 -20.152 1.00 47.66 188 VAL A N 1
ATOM 1486 C CA . VAL A 1 188 ? -23.619 24.484 -21.262 1.00 47.66 188 VAL A CA 1
ATOM 1487 C C . VAL A 1 188 ? -22.425 23.991 -22.067 1.00 47.66 188 VAL A C 1
ATOM 1489 O O . VAL A 1 188 ? -21.707 24.819 -22.619 1.00 47.66 188 VAL A O 1
ATOM 1492 N N . VAL A 1 189 ? -22.256 22.675 -22.175 1.00 43.34 189 VAL A N 1
ATOM 1493 C CA . VAL A 1 189 ? -21.721 22.037 -23.385 1.00 43.34 189 VAL A CA 1
ATOM 1494 C C . VAL A 1 189 ? -22.499 20.740 -23.589 1.00 43.34 189 VAL A C 1
ATOM 1496 O O . VAL A 1 189 ? -22.209 19.714 -22.982 1.00 43.34 189 VAL A O 1
ATOM 1499 N N . THR A 1 190 ? -23.540 20.824 -24.407 1.00 48.09 190 THR A N 1
ATOM 1500 C CA . THR A 1 190 ? -24.066 19.697 -25.176 1.00 48.09 190 THR A CA 1
ATOM 1501 C C . THR A 1 190 ? -23.122 19.444 -26.349 1.00 48.09 190 THR A C 1
ATOM 1503 O O . THR A 1 190 ? -22.832 20.376 -27.096 1.00 48.09 190 THR A O 1
ATOM 1506 N N . ASP A 1 191 ? -22.683 18.201 -26.526 1.00 49.38 191 ASP A N 1
ATOM 1507 C CA . ASP A 1 191 ? -22.371 17.645 -27.846 1.00 49.38 191 ASP A CA 1
ATOM 1508 C C . ASP A 1 191 ? -22.750 16.159 -27.828 1.00 49.38 191 ASP A C 1
ATOM 1510 O O . ASP A 1 191 ? -22.089 15.325 -27.206 1.00 49.38 191 ASP A O 1
ATOM 1514 N N . ASP A 1 192 ? -23.907 15.882 -28.423 1.00 50.44 192 ASP A N 1
ATOM 1515 C CA . ASP A 1 192 ? -24.408 14.554 -28.745 1.00 50.44 192 ASP A CA 1
ATOM 1516 C C . ASP A 1 192 ? -23.627 14.001 -29.944 1.00 50.44 192 ASP A C 1
ATOM 1518 O O . ASP A 1 192 ? -23.571 14.627 -31.002 1.00 50.44 192 ASP A O 1
ATOM 1522 N N . GLY A 1 193 ? -23.082 12.793 -29.805 1.00 46.31 193 GLY A N 1
ATOM 1523 C CA . GLY A 1 193 ? -22.415 12.078 -30.889 1.00 46.31 193 GLY A CA 1
ATOM 1524 C C . GLY A 1 193 ? -22.548 10.567 -30.736 1.00 46.31 193 GLY A C 1
ATOM 1525 O O . GLY A 1 193 ? -21.636 9.903 -30.248 1.00 46.31 193 GLY A O 1
ATOM 1526 N N . GLU A 1 194 ? -23.699 10.027 -31.142 1.00 51.66 194 GLU A N 1
ATOM 1527 C CA . GLU A 1 194 ? -23.913 8.595 -31.382 1.00 51.66 194 GLU A CA 1
ATOM 1528 C C . GLU A 1 194 ? -23.086 8.081 -32.581 1.00 51.66 194 GLU A C 1
ATOM 1530 O O . GLU A 1 194 ? -22.885 8.791 -33.567 1.00 51.66 194 GLU A O 1
ATOM 1535 N N . GLY A 1 195 ? -22.688 6.803 -32.539 1.00 43.75 195 GLY A N 1
ATOM 1536 C CA . GLY A 1 195 ? -22.192 6.038 -33.697 1.00 43.75 195 GLY A CA 1
ATOM 1537 C C . GLY A 1 195 ? -21.232 4.916 -33.279 1.00 43.75 195 GLY A C 1
ATOM 1538 O O . GLY A 1 195 ? -20.063 5.172 -33.032 1.00 43.75 195 GLY A O 1
ATOM 1539 N N . SER A 1 196 ? -21.705 3.708 -32.958 1.00 43.34 196 SER A N 1
ATOM 1540 C CA . SER A 1 196 ? -22.039 2.579 -33.857 1.00 43.34 196 SER A CA 1
ATOM 1541 C C . SER A 1 196 ? -20.899 1.552 -34.015 1.00 43.34 196 SER A C 1
ATOM 1543 O O . SER A 1 196 ? -19.878 1.836 -34.622 1.00 43.34 196 SER A O 1
ATOM 1545 N N . SER A 1 197 ? -21.160 0.361 -33.455 1.00 52.34 197 SER A N 1
ATOM 1546 C CA . SER A 1 197 ? -20.876 -1.019 -33.913 1.00 52.34 197 SER A CA 1
ATOM 1547 C C . SER A 1 197 ? -19.547 -1.431 -34.577 1.00 52.34 197 SER A C 1
ATOM 1549 O O . SER A 1 197 ? -19.166 -0.875 -35.598 1.00 52.34 197 SER A O 1
ATOM 1551 N N . GLU A 1 198 ? -19.000 -2.560 -34.090 1.00 52.50 198 GLU A N 1
ATOM 1552 C CA . GLU A 1 198 ? -18.651 -3.843 -34.779 1.00 52.50 198 GLU A CA 1
ATOM 1553 C C . GLU A 1 198 ? -17.500 -4.524 -33.990 1.00 52.50 198 GLU A C 1
ATOM 1555 O O . GLU A 1 198 ? -16.541 -3.860 -33.612 1.00 52.50 198 GLU A O 1
ATOM 1560 N N . GLY A 1 199 ? -17.635 -5.753 -33.456 1.00 50.94 199 GLY A N 1
ATOM 1561 C CA . GLY A 1 199 ? -17.531 -7.057 -34.155 1.00 50.94 199 GLY A CA 1
ATOM 1562 C C . GLY A 1 199 ? -16.040 -7.390 -34.376 1.00 50.94 199 GLY A C 1
ATOM 1563 O O . GLY A 1 199 ? -15.350 -6.595 -34.990 1.00 50.94 199 GLY A O 1
ATOM 1564 N N . ASP A 1 200 ? -15.381 -8.419 -33.837 1.00 46.78 200 ASP A N 1
ATOM 1565 C CA . ASP A 1 200 ? -15.584 -9.879 -33.851 1.00 46.78 200 ASP A CA 1
ATOM 1566 C C . ASP A 1 200 ? -14.553 -10.460 -32.837 1.00 46.78 200 ASP A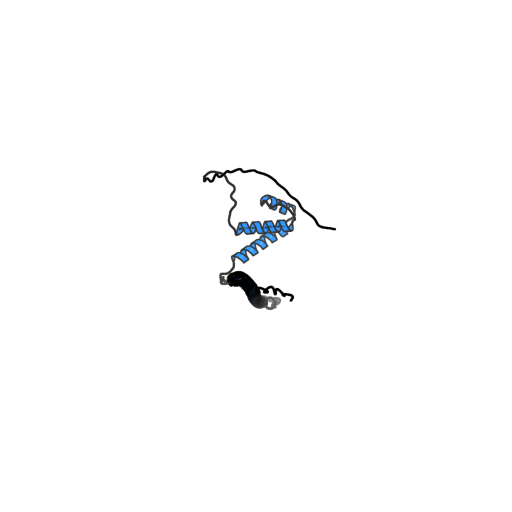 C 1
ATOM 1568 O O . ASP A 1 200 ? -13.459 -9.920 -32.688 1.00 46.78 200 ASP A O 1
ATOM 1572 N N . GLY A 1 201 ? -14.790 -11.507 -32.045 1.00 54.69 201 GLY A N 1
ATOM 1573 C CA . GLY A 1 201 ? -15.150 -12.841 -32.509 1.00 54.69 201 GLY A CA 1
ATOM 1574 C C . GLY A 1 201 ? -13.896 -13.663 -32.844 1.00 54.69 201 GLY A C 1
ATOM 1575 O O . GLY A 1 201 ? -13.459 -13.652 -33.991 1.00 54.69 201 GLY A O 1
ATOM 1576 N N . ARG A 1 202 ? -13.328 -14.388 -31.860 1.00 56.00 202 ARG A N 1
ATOM 1577 C CA . ARG A 1 202 ? -12.650 -15.695 -32.045 1.00 56.00 202 ARG A CA 1
ATOM 1578 C C . ARG A 1 202 ? -12.261 -16.338 -30.714 1.00 56.00 202 ARG A C 1
ATOM 1580 O O . ARG A 1 202 ? -11.240 -16.032 -30.108 1.00 56.00 202 ARG A O 1
ATOM 1587 N N . ASP A 1 203 ? -13.117 -17.270 -30.331 1.00 57.34 203 ASP A N 1
ATOM 1588 C CA . ASP A 1 203 ? -12.859 -18.368 -29.415 1.00 57.34 203 ASP A CA 1
ATOM 1589 C C . ASP A 1 203 ? -12.255 -19.529 -30.224 1.00 57.34 203 ASP A C 1
ATOM 1591 O O . ASP A 1 203 ? -12.700 -19.790 -31.345 1.00 57.34 203 ASP A O 1
ATOM 1595 N N . SER A 1 204 ? -11.231 -20.203 -29.703 1.00 68.94 204 SER A N 1
ATOM 1596 C CA . SER A 1 204 ? -10.779 -21.516 -30.191 1.00 68.94 204 SER A CA 1
ATOM 1597 C C . SER A 1 204 ? -9.854 -22.159 -29.161 1.00 68.94 204 SER A C 1
ATOM 1599 O O . SER A 1 204 ? -8.645 -21.929 -29.137 1.00 68.94 204 SER A O 1
ATOM 1601 N N . THR A 1 205 ? -10.452 -23.007 -28.328 1.00 63.72 205 THR A N 1
ATOM 1602 C CA . THR A 1 205 ? -9.792 -24.115 -27.636 1.00 63.72 205 THR A CA 1
ATOM 1603 C C . THR A 1 205 ? -10.347 -25.441 -28.170 1.00 63.72 205 THR A C 1
ATOM 1605 O O . THR A 1 205 ? -11.488 -25.505 -28.617 1.00 63.72 205 THR A O 1
ATOM 1608 N N . ALA A 1 206 ? -9.515 -26.483 -28.064 1.00 51.66 206 ALA A N 1
ATOM 1609 C CA . ALA A 1 206 ? -9.796 -27.915 -28.214 1.00 51.66 206 ALA A CA 1
ATOM 1610 C C . ALA A 1 206 ? -9.925 -28.504 -29.636 1.00 51.66 206 ALA A C 1
ATOM 1612 O O . ALA A 1 206 ? -10.998 -28.540 -30.236 1.00 51.66 206 ALA A O 1
ATOM 1613 N N . SER A 1 207 ? -8.839 -29.133 -30.097 1.00 52.88 207 SER A N 1
ATOM 1614 C CA . SER A 1 207 ? -8.767 -30.588 -30.349 1.00 52.88 207 SER A CA 1
ATOM 1615 C C . SER A 1 207 ? -7.312 -31.034 -30.444 1.00 52.88 207 SER A C 1
ATOM 1617 O O . SER A 1 207 ? -6.513 -30.276 -31.038 1.00 52.88 207 SER A O 1
#

Foldseek 3Di:
DDDDDDDDDDDPDPDPVVVVVVVVVVVVVVVVVVVVVVVVVVVVVVVVVVVVVVVVVVVVVVVVVVVVVVVVVVVVPDPVVVVVVVVPPDPPDDDDDDDDDDDDDDPPPDDDDDDDVLVVVLVVQLVVLLVVLVPDDPVVLVVLCVVLVHDDDDSPVSSSVSSVSVSCPVRVDDDDDDDDDDDDDDDDDDDDDDDDDDDDDDDDDDD

Radius of gyration: 42.01 Å; Cα contacts (8 Å, |Δi|>4): 39; chains: 1; bounding box: 93×62×144 Å

Solvent-accessible surface area (backbone atoms only — not comparable to full-atom values): 13620 Å² total; per-residue (Å²): 139,85,84,82,84,79,77,82,83,80,75,81,73,81,56,71,70,59,57,53,54,51,52,53,54,50,50,54,50,51,54,50,50,50,54,52,53,50,49,53,49,52,52,51,51,50,52,54,48,53,50,52,54,52,51,51,52,52,50,52,50,50,50,53,50,52,52,50,50,52,52,47,53,59,67,68,65,56,62,56,67,61,53,49,55,59,72,62,45,86,88,77,73,94,73,92,77,88,84,84,90,80,83,85,82,88,80,78,82,75,82,83,72,93,73,69,63,69,58,57,51,49,52,52,47,34,52,49,41,42,56,64,52,69,78,52,55,70,69,58,51,52,54,48,24,65,73,70,72,45,78,84,80,50,76,65,65,40,43,49,53,49,20,50,51,55,39,43,60,73,75,50,78,86,89,83,83,92,78,86,84,90,82,88,82,89,83,89,79,86,83,90,78,87,84,82,90,82,90,82,89,84,88,87,82,89,134

Nearest PDB structures (foldseek):
  6lqt-assembly1_AF  TM=1.833E-01  e=6.888E+00  Saccharomyces cerevisiae S288C

Organism: Chara braunii (NCBI:txid69332)

Mean predicted aligned error: 23.05 Å

Secondary structure (DSSP, 8-state):
---------------HHHHHHHHHHHHHHHHHHHHHHHHHHHHHHHHHHHHHHHHHHHHHHHHHHHHHHHHHHHHH--THHHHHHHHTS-------------------------S-HHHHHHHHHHHHHHHHHHT--HHHHHHHHHHHT-----HHHHHHHHHHHHHHHHHS-----------------------------------

pLDDT: mean 71.08, std 19.61, range [32.41, 98.5]